Protein AF-A0A178VN15-F1 (afdb_monomer)

Solvent-accessible surface area (backbone atoms only — not comparable to full-atom values): 13595 Å² total; per-residue (Å²): 137,84,80,81,81,84,73,78,86,68,65,66,69,43,74,54,54,70,65,64,50,49,53,53,62,68,40,74,83,48,60,46,94,47,59,65,58,51,47,22,50,53,51,36,38,32,44,57,48,95,63,94,58,52,61,68,58,52,38,57,48,50,78,81,42,55,69,62,74,56,21,48,89,33,47,67,55,44,66,68,50,52,77,66,47,35,57,60,72,50,57,67,74,55,51,57,51,48,63,74,35,55,58,26,72,76,33,66,66,55,36,52,50,50,52,52,22,52,49,46,71,72,64,73,63,79,71,91,83,67,74,91,57,68,56,79,54,83,61,49,52,76,64,83,88,60,57,85,85,55,84,50,38,81,46,28,68,64,40,35,57,14,9,60,75,71,77,47,77,77,42,52,24,50,81,70,60,42,34,48,62,49,54,80,53,78,83,41,92,85,54,29,46,64,55,68,52,29,66,79,53,73,86,78,67,102,78,79,65,89,85,58,89,66,54,75,46,83,42,81,52,131

InterPro domains:
  IPR011705 BTB/Kelch-associated [PF07707] (9-52)
  IPR011705 BTB/Kelch-associated [SM00875] (2-99)

Structure (mmCIF, N/CA/C/O backbone):
data_AF-A0A178VN15-F1
#
_entry.id   AF-A0A178VN15-F1
#
loop_
_atom_site.group_PDB
_atom_site.id
_atom_site.type_symbol
_atom_site.label_atom_id
_atom_site.label_alt_id
_atom_site.label_comp_id
_atom_site.label_asym_id
_atom_site.label_entity_id
_atom_site.label_seq_id
_atom_site.pdbx_PDB_ins_code
_atom_site.Cartn_x
_atom_site.Cartn_y
_atom_site.Cartn_z
_atom_site.occupancy
_atom_site.B_iso_or_equiv
_atom_site.auth_seq_id
_atom_site.auth_comp_id
_atom_site.auth_asym_id
_atom_site.auth_atom_id
_atom_site.pdbx_PDB_model_num
ATOM 1 N N . MET A 1 1 ? -6.055 -4.515 -22.612 1.00 31.38 1 MET A N 1
ATOM 2 C CA . MET A 1 1 ? -6.760 -3.705 -21.600 1.00 31.38 1 MET A CA 1
ATOM 3 C C . MET A 1 1 ? -6.008 -3.887 -20.293 1.00 31.38 1 MET A C 1
ATOM 5 O O . MET A 1 1 ? -6.130 -4.940 -19.686 1.00 31.38 1 MET A O 1
ATOM 9 N N . HIS A 1 2 ? -5.124 -2.950 -19.951 1.00 32.22 2 HIS A N 1
ATOM 10 C CA . HIS A 1 2 ? -4.443 -2.935 -18.656 1.00 32.22 2 HIS A CA 1
ATOM 11 C C . HIS A 1 2 ? -5.328 -2.092 -17.737 1.00 32.22 2 HIS A C 1
ATOM 13 O O . HIS A 1 2 ? -5.548 -0.917 -18.014 1.00 32.22 2 HIS A O 1
ATOM 19 N N . PHE A 1 3 ? -5.966 -2.737 -16.765 1.00 29.62 3 PHE A N 1
ATOM 20 C CA . PHE A 1 3 ? -6.819 -2.065 -15.794 1.00 29.62 3 PHE A CA 1
ATOM 21 C C . PHE A 1 3 ? -5.915 -1.409 -14.746 1.00 29.62 3 PHE A C 1
ATOM 23 O O . PHE A 1 3 ? -5.385 -2.090 -13.870 1.00 29.62 3 PHE A O 1
ATOM 30 N N . ASP A 1 4 ? -5.734 -0.094 -14.854 1.00 30.03 4 ASP A N 1
ATOM 31 C CA . ASP A 1 4 ? -5.121 0.741 -13.820 1.00 30.03 4 ASP A CA 1
ATOM 32 C C . ASP A 1 4 ? -6.061 0.816 -12.605 1.00 30.03 4 ASP A C 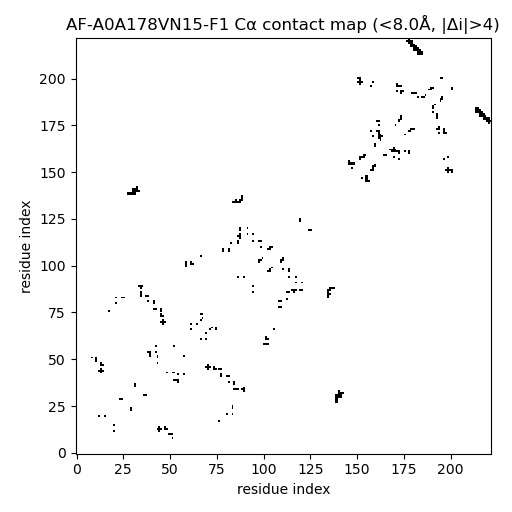1
ATOM 34 O O . ASP A 1 4 ? -6.906 1.700 -12.497 1.00 30.03 4 ASP A O 1
ATOM 38 N N . TYR A 1 5 ? -5.931 -0.123 -11.667 1.00 34.47 5 TYR A N 1
ATOM 39 C CA . TYR A 1 5 ? -6.705 -0.143 -10.413 1.00 34.47 5 TYR A CA 1
ATOM 40 C C . TYR A 1 5 ? -6.180 0.833 -9.338 1.00 34.47 5 TYR A C 1
ATOM 42 O O . TYR A 1 5 ? -6.562 0.746 -8.173 1.00 34.47 5 TYR A O 1
ATOM 50 N N . CYS A 1 6 ? -5.296 1.771 -9.689 1.00 35.34 6 CYS A N 1
ATOM 51 C CA . CYS A 1 6 ? -4.587 2.602 -8.710 1.00 35.34 6 CYS A CA 1
ATOM 52 C C . CYS A 1 6 ? -5.235 3.963 -8.391 1.00 35.34 6 CYS A C 1
ATOM 54 O O . CYS A 1 6 ? -4.631 4.731 -7.646 1.00 35.34 6 CYS A O 1
ATOM 56 N N . THR A 1 7 ? -6.424 4.302 -8.906 1.00 40.47 7 THR A N 1
ATOM 57 C CA . THR A 1 7 ? -6.970 5.670 -8.730 1.00 40.47 7 THR A CA 1
ATOM 58 C C . THR A 1 7 ? -8.435 5.786 -8.323 1.00 40.47 7 THR A C 1
ATOM 60 O O . THR A 1 7 ? -8.850 6.880 -7.941 1.00 40.47 7 THR A O 1
ATOM 63 N N . THR A 1 8 ? -9.230 4.716 -8.305 1.00 43.38 8 THR A N 1
ATOM 64 C CA . THR A 1 8 ? -10.590 4.808 -7.755 1.00 43.38 8 THR A CA 1
ATOM 65 C C . THR A 1 8 ? -10.545 4.613 -6.245 1.00 43.38 8 THR A C 1
ATOM 67 O O . THR A 1 8 ? -10.594 3.487 -5.752 1.00 43.38 8 THR A O 1
ATOM 70 N N . ALA A 1 9 ? -10.456 5.721 -5.509 1.00 59.44 9 ALA A N 1
ATOM 71 C CA . ALA A 1 9 ? -10.758 5.789 -4.082 1.00 59.44 9 ALA A CA 1
ATOM 72 C C . ALA A 1 9 ? -12.264 5.540 -3.859 1.00 59.44 9 ALA A C 1
ATOM 74 O O . ALA A 1 9 ? -13.011 6.445 -3.503 1.00 59.44 9 ALA A O 1
ATOM 75 N N . SER A 1 10 ? -12.730 4.327 -4.156 1.00 69.12 10 SER A N 1
ATOM 76 C CA . SER A 1 10 ? -14.078 3.904 -3.800 1.00 69.12 10 SER A CA 1
ATOM 77 C C . SER A 1 10 ? -14.094 3.574 -2.310 1.00 69.12 10 SER A C 1
ATOM 79 O O . SER A 1 10 ? -13.251 2.824 -1.815 1.00 69.12 10 SER A O 1
ATOM 81 N N . LEU A 1 11 ? -15.055 4.160 -1.601 1.00 76.38 11 LEU A N 1
ATOM 82 C CA . LEU A 1 11 ? -15.361 3.858 -0.203 1.00 76.38 11 LEU A CA 1
ATOM 83 C C . LEU A 1 11 ? -16.461 2.793 -0.091 1.00 76.38 11 LEU A C 1
ATOM 85 O O . LEU A 1 11 ? -16.896 2.472 1.009 1.00 76.38 11 LEU A O 1
ATOM 89 N N . ASP A 1 12 ? -16.886 2.196 -1.211 1.00 82.06 12 ASP A N 1
ATOM 90 C CA . ASP A 1 12 ? -17.996 1.236 -1.246 1.00 82.06 12 ASP A CA 1
ATOM 91 C C . ASP A 1 12 ? -17.690 -0.024 -0.426 1.00 82.06 12 ASP A C 1
ATOM 93 O O . ASP A 1 12 ? -18.605 -0.695 0.052 1.00 82.06 12 ASP A O 1
ATOM 97 N N . PHE A 1 13 ? -16.405 -0.315 -0.177 1.00 83.00 13 PHE A N 1
ATOM 98 C CA . PHE A 1 13 ? -15.993 -1.412 0.699 1.00 83.00 13 PHE A CA 1
ATOM 99 C C . PHE A 1 13 ? -16.551 -1.269 2.124 1.00 83.00 13 PHE A C 1
ATOM 101 O O . PHE A 1 13 ? -16.745 -2.273 2.801 1.00 83.00 13 PHE A O 1
ATOM 108 N N . VAL A 1 14 ? -16.864 -0.050 2.579 1.00 83.69 14 VAL A N 1
ATOM 109 C CA . VAL A 1 14 ? -17.473 0.231 3.890 1.00 83.69 14 VAL A CA 1
ATOM 110 C C . VAL A 1 14 ? -18.853 -0.433 4.047 1.00 83.69 14 VAL A C 1
ATOM 112 O O . VAL A 1 14 ? -19.269 -0.765 5.167 1.00 83.69 14 VAL A O 1
ATOM 115 N N . LEU A 1 15 ? -19.551 -0.658 2.929 1.00 84.44 15 LEU A N 1
ATOM 116 C CA . LEU A 1 15 ? -20.873 -1.283 2.874 1.00 84.44 15 LEU A CA 1
ATOM 117 C C . LEU A 1 15 ? -20.821 -2.816 2.904 1.00 84.44 15 LEU A C 1
ATOM 119 O O . LEU A 1 15 ? -21.862 -3.441 3.094 1.00 84.44 15 LEU A O 1
ATOM 123 N N . LEU A 1 16 ? -19.637 -3.416 2.746 1.00 86.19 16 LEU A N 1
ATOM 124 C CA . LEU A 1 16 ? -19.471 -4.866 2.802 1.00 86.19 16 LEU A CA 1
ATOM 125 C C . LEU A 1 16 ? -19.790 -5.408 4.199 1.00 86.19 16 LEU A C 1
ATOM 127 O O . LEU A 1 16 ? -19.605 -4.735 5.221 1.00 86.19 16 LEU A O 1
ATOM 131 N N . ASP A 1 17 ? -20.252 -6.650 4.234 1.00 87.44 17 ASP A N 1
ATOM 132 C CA . ASP A 1 17 ? -20.380 -7.441 5.447 1.00 87.44 17 ASP A CA 1
ATOM 133 C C . ASP A 1 17 ? -19.002 -7.835 6.006 1.00 87.44 17 ASP A C 1
ATOM 135 O O . ASP A 1 17 ? -17.992 -7.837 5.300 1.00 87.44 17 ASP A O 1
ATOM 139 N N . GLN A 1 18 ? -18.961 -8.164 7.301 1.00 85.88 18 GLN A N 1
ATOM 140 C CA . GLN A 1 18 ? -17.713 -8.497 7.995 1.00 85.88 18 GLN A CA 1
ATOM 141 C C . GLN A 1 18 ? -17.021 -9.714 7.374 1.00 85.88 18 GLN A C 1
ATOM 143 O O . GLN A 1 18 ? -15.797 -9.719 7.268 1.00 85.88 18 GLN A O 1
ATOM 148 N N . THR A 1 19 ? -17.790 -10.726 6.960 1.00 86.19 19 THR A N 1
ATOM 149 C CA . THR A 1 19 ? -17.245 -11.975 6.420 1.00 86.19 19 THR A CA 1
ATOM 150 C C . THR A 1 19 ? -16.581 -11.754 5.068 1.00 86.19 19 THR A C 1
ATOM 152 O O . THR A 1 19 ? -15.398 -12.044 4.931 1.00 86.19 19 THR A O 1
ATOM 155 N N . THR A 1 20 ? -17.262 -11.097 4.124 1.00 85.75 20 THR A N 1
ATOM 156 C CA . THR A 1 20 ? -16.671 -10.750 2.823 1.00 85.75 20 THR A CA 1
ATOM 157 C C . THR A 1 20 ? -15.453 -9.842 2.981 1.00 85.75 20 THR A C 1
ATOM 159 O O . THR A 1 20 ? -14.456 -10.010 2.281 1.00 85.75 20 THR A O 1
ATOM 162 N N . PHE A 1 21 ? -15.499 -8.873 3.901 1.00 87.12 21 PHE A N 1
ATOM 163 C CA . PHE A 1 21 ? -14.360 -7.986 4.133 1.00 87.12 21 PHE A CA 1
ATOM 164 C C . PHE A 1 21 ? -13.152 -8.738 4.714 1.00 87.12 21 PHE A C 1
ATOM 166 O O . PHE A 1 21 ? -12.032 -8.532 4.250 1.00 87.12 21 PHE A O 1
ATOM 173 N N . SER A 1 22 ? -13.371 -9.644 5.671 1.00 85.75 22 SER A N 1
ATOM 174 C CA . SER A 1 22 ? -12.326 -10.514 6.224 1.00 85.75 22 SER A CA 1
ATOM 175 C C . SER A 1 22 ? -11.720 -11.422 5.145 1.00 85.75 22 SER A C 1
ATOM 177 O O . SER A 1 22 ? -10.501 -11.417 4.975 1.00 85.75 22 SER A O 1
ATOM 179 N N . ASP A 1 23 ? -12.544 -12.068 4.315 1.00 84.62 23 ASP A N 1
ATOM 180 C CA . ASP A 1 23 ? -12.083 -12.924 3.211 1.00 84.62 23 ASP A CA 1
ATOM 181 C C . ASP A 1 23 ? -11.191 -12.156 2.215 1.00 84.62 23 ASP A C 1
ATOM 183 O O . ASP A 1 23 ? -10.147 -12.645 1.770 1.00 84.62 23 ASP A O 1
ATOM 187 N N . ILE A 1 24 ? -11.552 -10.906 1.896 1.00 84.75 24 ILE A N 1
ATOM 188 C CA . ILE A 1 24 ? -10.734 -10.024 1.049 1.00 84.75 24 ILE A CA 1
ATOM 189 C C . ILE A 1 24 ? -9.389 -9.723 1.723 1.00 84.75 24 ILE A C 1
ATOM 191 O O . ILE A 1 24 ? -8.345 -9.767 1.063 1.00 84.75 24 ILE A O 1
ATOM 195 N N . LEU A 1 25 ? -9.388 -9.431 3.027 1.00 83.44 25 LEU A N 1
ATOM 196 C CA . LEU A 1 25 ? -8.168 -9.159 3.789 1.00 83.44 25 LEU A CA 1
ATOM 197 C C . LEU A 1 25 ? -7.263 -10.386 3.929 1.00 83.44 25 LEU A C 1
ATOM 199 O O . LEU A 1 25 ? -6.047 -10.211 4.045 1.00 83.44 25 LEU A O 1
ATOM 203 N N . GLU A 1 26 ? -7.803 -11.599 3.896 1.00 81.94 26 GLU A N 1
ATOM 204 C CA . GLU A 1 26 ? -7.022 -12.839 3.923 1.00 81.94 26 GLU A CA 1
ATOM 205 C C . GLU A 1 26 ? -6.485 -13.248 2.549 1.00 81.94 26 GLU A C 1
ATOM 207 O O . GLU A 1 26 ? -5.477 -13.957 2.468 1.00 81.94 26 GLU A O 1
ATOM 212 N N . SER A 1 27 ? -7.103 -12.767 1.468 1.00 78.44 27 SER A N 1
ATOM 213 C CA . SER A 1 27 ? -6.732 -13.160 0.111 1.00 78.44 27 SER A CA 1
ATOM 214 C C . SER A 1 27 ? -5.249 -12.895 -0.208 1.00 78.44 27 SER A C 1
ATOM 216 O O . SER A 1 27 ? -4.702 -11.805 -0.007 1.00 78.44 27 SER A O 1
ATOM 218 N N . ALA A 1 28 ? -4.573 -13.924 -0.734 1.00 67.38 28 ALA A N 1
ATOM 219 C CA . ALA A 1 28 ? -3.150 -13.867 -1.086 1.00 67.38 28 ALA A CA 1
ATOM 220 C C . ALA A 1 28 ? -2.863 -12.970 -2.305 1.00 67.38 28 ALA A C 1
ATOM 222 O O . ALA A 1 28 ? -1.740 -12.488 -2.475 1.00 67.38 28 ALA A O 1
ATOM 223 N N . ASP A 1 29 ? -3.881 -12.738 -3.133 1.00 70.69 29 ASP A N 1
ATOM 224 C CA . ASP A 1 29 ? -3.807 -11.914 -4.339 1.00 70.69 29 ASP A CA 1
ATOM 225 C C . ASP A 1 29 ? -4.175 -10.443 -4.093 1.00 70.69 29 ASP A C 1
ATOM 227 O O . ASP A 1 29 ? -4.143 -9.648 -5.032 1.00 70.69 29 ASP A O 1
ATOM 231 N N . LEU A 1 30 ? -4.477 -10.045 -2.846 1.00 76.19 30 LEU A N 1
ATOM 232 C CA . LEU A 1 30 ? -4.725 -8.640 -2.530 1.00 76.19 30 LEU A CA 1
ATOM 233 C C . LEU A 1 30 ? -3.453 -7.815 -2.742 1.00 76.19 30 LEU A C 1
ATOM 235 O O . LEU A 1 30 ? -2.503 -7.887 -1.957 1.00 76.19 30 LEU A O 1
ATOM 239 N N . THR A 1 31 ? -3.465 -6.978 -3.777 1.00 72.56 31 THR A N 1
ATOM 240 C CA . THR A 1 31 ? -2.373 -6.049 -4.052 1.00 72.56 31 THR A CA 1
ATOM 241 C C . THR A 1 31 ? -2.575 -4.745 -3.301 1.00 72.56 31 THR A C 1
ATOM 243 O O . THR A 1 31 ? -3.524 -4.012 -3.577 1.00 72.56 31 THR A O 1
ATOM 246 N N . VAL A 1 32 ? -1.667 -4.425 -2.380 1.00 71.88 32 VAL A N 1
ATOM 247 C CA . VAL A 1 32 ? -1.718 -3.174 -1.611 1.00 71.88 32 VAL A CA 1
ATOM 248 C C . VAL A 1 32 ? -0.374 -2.462 -1.676 1.00 71.88 32 VAL A C 1
ATOM 250 O O . VAL A 1 32 ? 0.675 -3.096 -1.783 1.00 71.88 32 VAL A O 1
ATOM 253 N N . THR A 1 33 ? -0.408 -1.130 -1.637 1.00 72.75 33 THR A N 1
ATOM 254 C CA . THR A 1 33 ? 0.797 -0.294 -1.645 1.00 72.75 33 THR A CA 1
ATOM 255 C C . THR A 1 33 ? 1.548 -0.326 -0.315 1.00 72.75 33 THR A C 1
ATOM 257 O O . THR A 1 33 ? 2.775 -0.298 -0.308 1.00 72.75 33 THR A O 1
ATOM 260 N N . SER A 1 34 ? 0.832 -0.407 0.808 1.00 77.75 34 SER A N 1
ATOM 261 C CA . SER A 1 34 ? 1.399 -0.610 2.142 1.00 77.75 34 SER A CA 1
ATOM 262 C C . SER A 1 34 ? 0.369 -1.214 3.100 1.00 77.75 34 SER A C 1
ATOM 264 O O . SER A 1 34 ? -0.832 -0.981 2.964 1.00 77.75 34 SER A O 1
ATOM 266 N N . GLU A 1 35 ? 0.831 -1.941 4.120 1.00 84.19 35 GLU A N 1
ATOM 267 C CA . GLU A 1 35 ? -0.040 -2.453 5.195 1.00 84.19 35 GLU A CA 1
ATOM 268 C C . GLU A 1 35 ? -0.725 -1.312 5.977 1.00 84.19 35 GLU A C 1
ATOM 270 O O . GLU A 1 35 ? -1.807 -1.491 6.527 1.00 84.19 35 GLU A O 1
ATOM 275 N N . GLU A 1 36 ? -0.167 -0.095 5.949 1.00 85.38 36 GLU A N 1
ATOM 276 C CA . GLU A 1 36 ? -0.810 1.099 6.512 1.00 85.38 36 GLU A CA 1
ATOM 277 C C . GLU A 1 36 ? -2.143 1.417 5.815 1.00 85.38 36 GLU A C 1
ATOM 279 O O . GLU A 1 36 ? -3.104 1.835 6.461 1.00 85.38 36 GLU A O 1
ATOM 284 N N . LYS A 1 37 ? -2.248 1.192 4.499 1.00 84.88 37 LYS A N 1
ATOM 285 C CA . LYS A 1 37 ? -3.518 1.380 3.781 1.00 84.88 37 LYS A CA 1
ATOM 286 C C . LYS A 1 37 ? -4.572 0.371 4.216 1.00 84.88 37 LYS A C 1
ATOM 288 O O . LYS A 1 37 ? -5.745 0.727 4.262 1.00 84.88 37 LYS A O 1
ATOM 293 N N . ILE A 1 38 ? -4.154 -0.838 4.579 1.00 87.00 38 ILE A N 1
ATOM 294 C CA . ILE A 1 38 ? -5.048 -1.870 5.108 1.00 87.00 38 ILE A CA 1
ATOM 295 C C . ILE A 1 38 ? -5.557 -1.462 6.484 1.00 87.00 38 ILE A C 1
ATOM 297 O O . ILE A 1 38 ? -6.759 -1.518 6.721 1.00 87.00 38 ILE A O 1
ATOM 301 N N . LEU A 1 39 ? -4.673 -0.966 7.355 1.00 88.56 39 LEU A N 1
ATOM 302 C CA . LEU A 1 39 ? -5.076 -0.417 8.648 1.00 88.56 39 LEU A CA 1
ATOM 303 C C . LEU A 1 39 ? -6.117 0.699 8.483 1.00 88.56 39 LEU A C 1
ATOM 305 O O . LEU A 1 39 ? -7.167 0.659 9.119 1.00 88.56 39 LEU A O 1
ATOM 309 N N . ASN A 1 40 ? -5.864 1.659 7.590 1.00 88.56 40 ASN A N 1
ATOM 310 C CA . ASN A 1 40 ? -6.821 2.731 7.311 1.00 88.56 40 ASN A CA 1
ATOM 311 C C . ASN A 1 40 ? -8.160 2.172 6.805 1.00 88.56 40 ASN A C 1
ATOM 313 O O . ASN A 1 40 ? -9.209 2.619 7.253 1.00 88.56 40 ASN A O 1
ATOM 317 N N . ALA A 1 41 ? -8.141 1.176 5.912 1.00 87.56 41 ALA A N 1
ATOM 318 C CA . ALA A 1 41 ? -9.350 0.529 5.406 1.00 87.56 41 ALA A CA 1
ATOM 319 C C . ALA A 1 41 ? -10.155 -0.164 6.513 1.00 87.56 41 ALA A C 1
ATOM 321 O O . ALA A 1 41 ? -11.367 0.025 6.586 1.00 87.56 41 ALA A O 1
ATOM 322 N N . VAL A 1 42 ? -9.492 -0.902 7.407 1.00 88.56 42 VAL A N 1
ATOM 323 C CA . VAL A 1 42 ? -10.136 -1.548 8.561 1.00 88.56 42 VAL A CA 1
ATOM 324 C C . VAL A 1 42 ? -10.789 -0.506 9.470 1.00 88.56 42 VAL A C 1
ATOM 326 O O . VAL A 1 42 ? -11.957 -0.655 9.831 1.00 88.56 42 VAL A O 1
ATOM 329 N N . LEU A 1 43 ? -10.078 0.578 9.796 1.00 87.69 43 LEU A N 1
ATOM 330 C CA . LEU A 1 43 ? -10.612 1.643 10.648 1.00 87.69 43 LEU A CA 1
ATOM 331 C C . LEU A 1 43 ? -11.795 2.370 9.984 1.00 87.69 43 LEU A C 1
ATOM 333 O O . LEU A 1 43 ? -12.828 2.563 10.623 1.00 87.69 43 LEU A O 1
ATOM 337 N N . MET A 1 44 ? -11.689 2.703 8.693 1.00 87.25 44 MET A N 1
ATOM 338 C CA . MET A 1 44 ? -12.775 3.322 7.921 1.00 87.25 44 MET A CA 1
ATOM 339 C C . MET A 1 44 ? -14.012 2.422 7.841 1.00 87.25 44 MET A C 1
ATOM 341 O O . MET A 1 44 ? -15.135 2.902 8.019 1.00 87.25 44 MET A O 1
ATOM 345 N N . TRP A 1 45 ? -13.818 1.117 7.625 1.00 88.06 45 TRP A N 1
ATOM 346 C CA . TRP A 1 45 ? -14.905 0.141 7.625 1.00 88.06 45 TRP A CA 1
ATOM 347 C C . TRP A 1 45 ? -15.594 0.092 8.992 1.00 88.06 45 TRP A C 1
ATOM 349 O O . TRP A 1 45 ? -16.823 0.139 9.064 1.00 88.06 45 TRP A O 1
ATOM 359 N N . CYS A 1 46 ? -14.834 0.088 10.089 1.00 85.88 46 CYS A N 1
ATOM 360 C CA . CYS A 1 46 ? -15.410 0.074 11.434 1.00 85.88 46 CYS A CA 1
ATOM 361 C C . CYS A 1 46 ? -16.194 1.360 11.752 1.00 85.88 46 CYS A C 1
ATOM 363 O O . CYS A 1 46 ? -17.252 1.286 12.370 1.00 85.88 46 CYS A O 1
ATOM 365 N N . MET A 1 47 ? -15.738 2.528 11.290 1.00 85.69 47 MET A N 1
ATOM 366 C CA . MET A 1 47 ? -16.424 3.811 11.525 1.00 85.69 47 MET A CA 1
ATOM 367 C C . MET A 1 47 ? -17.625 4.063 10.608 1.00 85.69 47 MET A C 1
ATOM 369 O O . MET A 1 47 ? -18.366 5.017 10.831 1.00 85.69 47 MET A O 1
ATOM 373 N N . LYS A 1 48 ? -17.817 3.245 9.566 1.00 83.62 48 LYS A N 1
ATOM 374 C CA . LYS A 1 48 ? -18.706 3.574 8.443 1.00 83.62 48 LYS A CA 1
ATOM 375 C C . LYS A 1 48 ? -18.421 4.971 7.875 1.00 83.62 48 LYS A C 1
ATOM 377 O O . LYS A 1 48 ? -19.331 5.777 7.710 1.00 83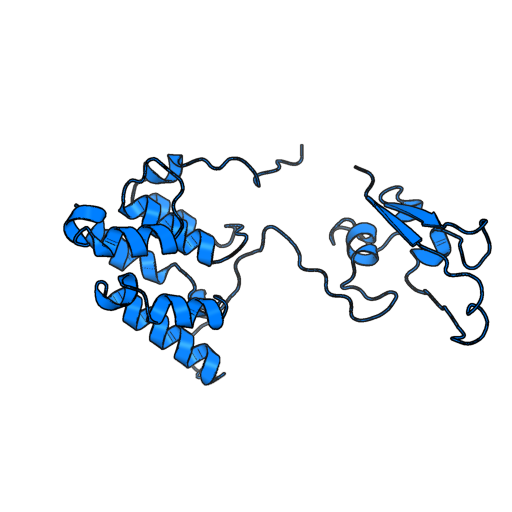.62 48 LYS A O 1
ATOM 382 N N . ALA A 1 49 ? -17.142 5.265 7.646 1.00 78.44 49 ALA A N 1
ATOM 383 C CA . ALA A 1 49 ? -16.716 6.593 7.229 1.00 78.44 49 ALA A CA 1
ATOM 384 C C . ALA A 1 49 ? -17.255 6.950 5.833 1.00 78.44 49 ALA A C 1
ATOM 386 O O . ALA A 1 49 ? -17.155 6.154 4.901 1.00 78.44 49 ALA A O 1
ATOM 387 N N . GLU A 1 50 ? -17.787 8.164 5.698 1.00 75.62 50 GLU A N 1
ATOM 388 C CA . GLU A 1 50 ? -18.257 8.717 4.418 1.00 75.62 50 GLU A CA 1
ATOM 389 C C . GLU A 1 50 ? -17.107 9.303 3.581 1.00 75.62 50 GLU A C 1
ATOM 391 O O . GLU A 1 50 ? -17.242 9.479 2.373 1.00 75.62 50 GLU A O 1
ATOM 396 N N . GLU A 1 51 ? -15.954 9.554 4.210 1.00 80.12 51 GLU A N 1
ATOM 397 C CA . GLU A 1 51 ? -14.755 10.102 3.573 1.00 80.12 51 GLU A CA 1
ATOM 398 C C . GLU A 1 51 ? -13.521 9.228 3.840 1.00 80.12 51 GLU A C 1
ATOM 400 O O . GLU A 1 51 ? -13.483 8.410 4.767 1.00 80.12 51 GLU A O 1
ATOM 405 N N . SER A 1 52 ? -12.475 9.409 3.028 1.00 75.38 52 SER A N 1
ATOM 406 C CA . SER A 1 52 ? -11.210 8.700 3.200 1.00 75.38 52 SER A CA 1
ATOM 407 C C . SER A 1 52 ? -10.405 9.290 4.359 1.00 75.38 52 SER A C 1
ATOM 409 O O . SER A 1 52 ? -9.826 10.369 4.228 1.00 75.38 52 SER A O 1
ATOM 411 N N . HIS A 1 53 ? -10.310 8.559 5.466 1.00 79.00 53 HIS A N 1
ATOM 412 C CA . HIS A 1 53 ? -9.564 8.978 6.650 1.00 79.00 53 HIS A CA 1
ATOM 413 C C . HIS A 1 53 ? -8.270 8.171 6.801 1.00 79.00 53 HIS A C 1
ATOM 415 O O . HIS A 1 53 ? -8.242 6.955 6.597 1.00 79.00 53 HIS A O 1
ATOM 421 N N . SER A 1 54 ? -7.178 8.843 7.172 1.00 85.00 54 SER A N 1
ATOM 422 C CA . SER A 1 54 ? -5.975 8.167 7.662 1.00 85.00 54 SER A CA 1
ATOM 423 C C . SER A 1 54 ? -6.125 7.861 9.152 1.00 85.00 54 SER A C 1
ATOM 425 O O . SER A 1 54 ? -6.848 8.559 9.864 1.00 85.00 54 SER A O 1
ATOM 427 N N . TRP A 1 55 ? -5.403 6.854 9.646 1.00 85.06 55 TRP A N 1
ATOM 428 C CA . TRP A 1 55 ? -5.391 6.508 11.068 1.00 85.06 55 TRP A CA 1
ATOM 429 C C . TRP A 1 55 ? -5.037 7.712 11.952 1.00 85.06 55 TRP A C 1
ATOM 431 O O . TRP A 1 55 ? -5.554 7.808 13.055 1.00 85.06 55 TRP A O 1
ATOM 441 N N . GLY A 1 56 ? -4.217 8.653 11.463 1.00 85.62 56 GLY A N 1
ATOM 442 C CA . GLY A 1 56 ? -3.865 9.870 12.198 1.00 85.62 56 GLY A CA 1
ATOM 443 C C . GLY A 1 56 ? -5.052 10.812 12.412 1.00 85.62 56 GLY A C 1
ATOM 444 O O . GLY A 1 56 ? -5.221 11.334 13.504 1.00 85.62 56 GLY A O 1
ATOM 445 N N . VAL A 1 57 ? -5.921 10.975 11.409 1.00 85.56 57 VAL A N 1
ATOM 446 C CA . VAL A 1 57 ? -7.144 11.786 11.560 1.00 85.56 57 VAL A CA 1
ATOM 447 C C . VAL A 1 57 ? -8.123 11.106 12.519 1.00 85.56 57 VAL A C 1
ATOM 449 O O . VAL A 1 57 ? -8.753 11.764 13.340 1.00 85.56 57 VAL A O 1
ATOM 452 N N . ILE A 1 58 ? -8.220 9.776 12.457 1.00 84.81 58 ILE A N 1
ATOM 453 C CA . ILE A 1 58 ? -9.064 8.992 13.370 1.00 84.81 58 ILE A CA 1
ATOM 454 C C . ILE A 1 58 ? -8.544 9.102 14.811 1.00 84.81 58 ILE A C 1
ATOM 456 O O . ILE A 1 58 ? -9.329 9.267 15.742 1.00 84.81 58 ILE A O 1
ATOM 460 N N . ASP A 1 59 ? -7.226 9.077 14.994 1.00 86.75 59 ASP A N 1
ATOM 461 C CA . ASP A 1 59 ? -6.576 9.280 16.288 1.00 86.75 59 ASP A CA 1
ATOM 462 C C . ASP A 1 59 ? -6.839 10.679 16.868 1.00 86.75 59 ASP A C 1
ATOM 464 O O . ASP A 1 59 ? -7.052 10.838 18.072 1.00 86.75 59 ASP A O 1
ATOM 468 N N . GLU A 1 60 ? -6.885 11.699 16.006 1.00 87.31 60 GLU A N 1
ATOM 469 C CA . GLU A 1 60 ? -7.269 13.055 16.394 1.00 87.31 60 GLU A CA 1
ATOM 470 C C . GLU A 1 60 ? -8.743 13.137 16.806 1.00 87.31 60 GLU A C 1
ATOM 472 O O . GLU A 1 60 ? -9.055 13.759 17.823 1.00 87.31 60 GLU A O 1
ATOM 477 N N . MET A 1 61 ? -9.642 12.468 16.074 1.00 84.81 61 MET A N 1
ATOM 478 C CA . MET A 1 61 ? -11.067 12.380 16.419 1.00 84.81 61 MET A CA 1
ATOM 479 C C . MET A 1 61 ? -11.289 11.716 17.784 1.00 84.81 61 MET A C 1
ATOM 481 O O . MET A 1 61 ? -12.185 12.129 18.522 1.00 84.81 61 MET A O 1
ATOM 485 N N . MET A 1 62 ? -10.442 10.755 18.165 1.00 83.12 62 MET A N 1
ATOM 486 C CA . MET A 1 62 ? -10.481 10.126 19.491 1.00 83.12 62 MET A CA 1
ATOM 487 C C . MET A 1 62 ? -10.174 11.083 20.648 1.00 83.12 62 MET A C 1
ATOM 489 O O . MET A 1 62 ? -10.568 10.803 21.775 1.00 83.12 62 MET A O 1
ATOM 493 N N . ASN A 1 63 ? -9.537 12.236 20.408 1.00 83.50 63 ASN A N 1
ATOM 494 C CA . ASN A 1 63 ? -9.379 13.244 21.466 1.00 83.50 63 ASN A CA 1
ATOM 495 C C . ASN A 1 63 ? -10.719 13.872 21.879 1.00 83.50 63 ASN A C 1
ATOM 497 O O . ASN A 1 63 ? -10.830 14.420 22.975 1.00 83.50 63 ASN A O 1
ATOM 501 N N . TYR A 1 64 ? -11.718 13.827 20.995 1.00 82.19 64 TYR A N 1
ATOM 502 C CA . TYR A 1 64 ? -13.007 14.489 21.183 1.00 82.19 64 TYR A CA 1
ATOM 503 C C . TYR A 1 64 ? -14.171 13.505 21.354 1.00 82.19 64 TYR A C 1
ATOM 505 O O . TYR A 1 64 ? -15.235 13.908 21.823 1.00 82.19 64 TYR A O 1
ATOM 513 N N . ALA A 1 65 ? -13.993 12.235 20.979 1.00 79.81 65 ALA A N 1
ATOM 514 C CA . ALA A 1 65 ? -15.050 11.231 20.955 1.00 79.81 65 ALA A CA 1
ATOM 515 C C . ALA A 1 65 ? -14.572 9.868 21.484 1.00 79.81 65 ALA A C 1
ATOM 517 O O . ALA A 1 65 ? -13.486 9.399 21.156 1.00 79.81 65 ALA A O 1
ATOM 518 N N . ASP A 1 66 ? -15.426 9.210 22.272 1.00 79.06 66 ASP A N 1
ATOM 519 C CA . ASP A 1 66 ? -15.159 7.882 22.835 1.00 79.06 66 ASP A CA 1
ATOM 520 C C . ASP A 1 66 ? -15.145 6.803 21.729 1.00 79.06 66 ASP A C 1
ATOM 522 O O . ASP A 1 66 ? -15.992 6.861 20.824 1.00 79.06 66 ASP A O 1
ATOM 526 N N . PRO A 1 67 ? -14.276 5.776 21.794 1.00 76.00 67 PRO A N 1
ATOM 527 C CA . PRO A 1 67 ? -14.227 4.691 20.811 1.00 76.00 67 PRO A CA 1
ATOM 528 C C . PRO A 1 67 ? -15.581 4.020 20.551 1.00 76.00 67 PRO A C 1
ATOM 530 O O . PRO A 1 67 ? -15.890 3.670 19.410 1.00 76.00 67 PRO A O 1
ATOM 533 N N . LYS A 1 68 ? -16.441 3.887 21.572 1.00 79.38 68 LYS A N 1
ATOM 534 C CA . LYS A 1 68 ? -17.784 3.307 21.396 1.00 79.38 68 LYS A CA 1
ATOM 535 C C . LYS A 1 68 ? -18.695 4.208 20.572 1.00 79.38 68 LYS A C 1
ATOM 537 O O . LYS A 1 68 ? -19.564 3.711 19.865 1.0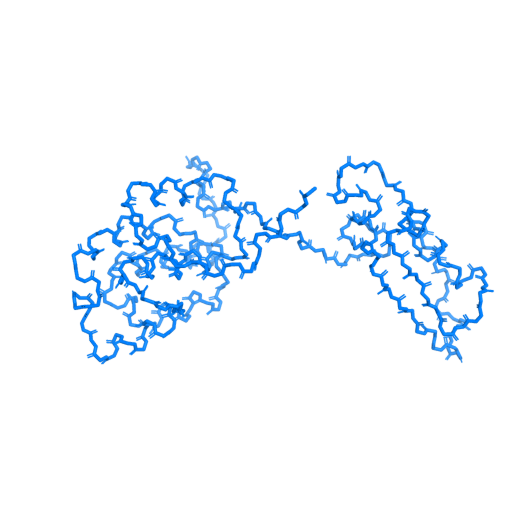0 79.38 68 LYS A O 1
ATOM 542 N N . SER A 1 69 ? -18.503 5.523 20.641 1.00 79.62 69 SER A N 1
ATOM 543 C CA . SER A 1 69 ? -19.267 6.483 19.840 1.00 79.62 69 SER A CA 1
ATOM 544 C C . SER A 1 69 ? -18.795 6.533 18.383 1.00 79.62 69 SER A C 1
ATOM 546 O O . SER A 1 69 ? -19.624 6.664 17.481 1.00 79.62 69 SER A O 1
ATOM 548 N N . LEU A 1 70 ? -17.488 6.356 18.154 1.00 80.88 70 LEU A N 1
ATOM 549 C CA . LEU A 1 70 ? -16.866 6.384 16.827 1.00 80.88 70 LEU A CA 1
ATOM 550 C C . LEU A 1 70 ? -17.141 5.104 16.028 1.00 80.88 70 LEU A C 1
ATOM 552 O O . LEU A 1 70 ? -17.563 5.180 14.877 1.00 80.88 70 LEU A O 1
ATOM 556 N N . PHE A 1 71 ? -16.950 3.930 16.636 1.00 81.50 71 PHE A N 1
ATOM 557 C CA . PHE A 1 71 ? -17.110 2.637 15.952 1.00 81.50 71 PHE A CA 1
ATOM 558 C C . PHE A 1 71 ? -18.490 1.996 16.154 1.00 81.50 71 PHE A C 1
ATOM 560 O O . PHE A 1 71 ? -18.835 1.036 15.461 1.00 81.50 71 PHE A O 1
ATOM 567 N N . LYS A 1 72 ? -19.306 2.534 17.073 1.00 83.88 72 LYS A N 1
ATOM 568 C CA . LYS A 1 72 ? -20.679 2.087 17.358 1.00 83.88 72 LYS A CA 1
ATOM 569 C C . LYS A 1 72 ? -20.742 0.560 17.519 1.00 83.88 72 LYS A C 1
ATOM 571 O O . LYS A 1 72 ? -20.039 -0.018 18.341 1.00 83.88 72 LYS A O 1
ATOM 576 N N . GLU A 1 73 ? -21.568 -0.098 16.713 1.00 80.94 73 GLU A N 1
ATOM 577 C CA . GLU A 1 73 ? -21.812 -1.544 16.732 1.00 80.94 73 GLU A CA 1
ATOM 578 C C . GLU A 1 73 ? -20.642 -2.372 16.170 1.00 80.94 73 GLU A C 1
ATOM 580 O O . GLU A 1 73 ? -20.542 -3.560 16.460 1.00 80.94 73 GLU A O 1
ATOM 585 N N . ARG A 1 74 ? -19.737 -1.763 15.387 1.00 82.44 74 ARG A N 1
ATOM 586 C CA . ARG A 1 74 ? -18.606 -2.448 14.731 1.00 82.44 74 ARG A CA 1
ATOM 587 C C . ARG A 1 74 ? -17.337 -2.486 15.586 1.00 82.44 74 ARG A C 1
ATOM 589 O O . ARG A 1 74 ? -16.316 -2.982 15.123 1.00 82.44 74 ARG A O 1
ATOM 596 N N . LEU A 1 75 ? -17.386 -2.005 16.831 1.00 80.81 75 LEU A N 1
ATOM 597 C CA . LEU A 1 75 ? -16.234 -2.060 17.734 1.00 80.81 75 LEU A CA 1
ATOM 598 C C . LEU A 1 75 ? -15.779 -3.504 17.992 1.00 80.81 75 LEU A C 1
ATOM 600 O O . LEU A 1 75 ? -14.586 -3.770 17.990 1.00 80.81 75 LEU A O 1
ATOM 604 N N . GLN A 1 76 ? -16.716 -4.444 18.150 1.00 81.88 76 GLN A N 1
ATOM 605 C CA . GLN A 1 76 ? -16.363 -5.853 18.348 1.00 81.88 76 GLN A CA 1
ATOM 606 C C . GLN A 1 76 ? -15.710 -6.456 17.097 1.00 81.88 76 GLN A C 1
ATOM 608 O O . GLN A 1 76 ? -14.736 -7.193 17.203 1.00 81.88 76 GLN A O 1
ATOM 613 N N . SER A 1 77 ? -16.203 -6.086 15.912 1.00 84.94 77 SER A N 1
ATOM 614 C CA . SER A 1 77 ? -15.624 -6.503 14.634 1.00 84.94 77 SER A CA 1
ATOM 615 C C . SER A 1 77 ? -14.212 -5.951 14.424 1.00 84.94 77 SER A C 1
ATOM 617 O O . SER A 1 77 ? -13.422 -6.564 13.715 1.00 84.94 77 SER A O 1
ATOM 619 N N . LEU A 1 78 ? -13.868 -4.808 15.030 1.00 85.19 78 LEU A N 1
ATOM 620 C CA . LEU A 1 78 ? -12.516 -4.256 14.964 1.00 85.19 78 LEU A CA 1
ATOM 621 C C . LEU A 1 78 ? -11.505 -5.205 15.618 1.00 85.19 78 LEU A C 1
ATOM 623 O O . LEU A 1 78 ? -10.454 -5.460 15.036 1.00 85.19 78 LEU A O 1
ATOM 627 N N . ASP A 1 79 ? -11.841 -5.777 16.776 1.00 84.25 79 ASP A N 1
ATOM 628 C CA . ASP A 1 79 ? -10.973 -6.738 17.466 1.00 84.25 79 ASP A CA 1
ATOM 629 C C . ASP A 1 79 ? -10.716 -7.999 16.625 1.00 84.25 79 ASP A C 1
ATOM 631 O O . ASP A 1 79 ? -9.604 -8.532 16.650 1.00 84.25 79 ASP A O 1
ATOM 635 N N . ASP A 1 80 ? -11.710 -8.432 15.843 1.00 86.00 80 ASP A N 1
ATOM 636 C CA . ASP A 1 80 ? -11.599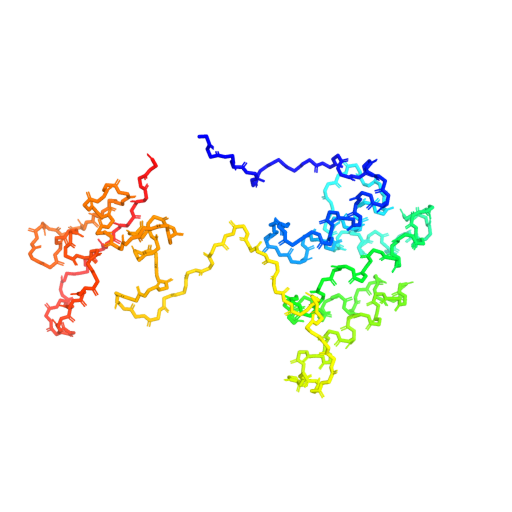 -9.579 14.935 1.00 86.00 80 ASP A CA 1
ATOM 637 C C . ASP A 1 80 ? -10.801 -9.244 13.666 1.00 86.00 80 ASP A C 1
ATOM 639 O O . ASP A 1 80 ? -10.081 -10.094 13.145 1.00 86.00 80 ASP A O 1
ATOM 643 N N . LEU A 1 81 ? -10.909 -8.006 13.166 1.00 85.88 81 LEU A N 1
ATOM 644 C CA . LEU A 1 81 ? -10.303 -7.594 11.897 1.00 85.88 81 LEU A CA 1
ATOM 645 C C . LEU A 1 81 ? -8.847 -7.127 12.032 1.00 85.88 81 LEU A C 1
ATOM 647 O O . LEU A 1 81 ? -8.049 -7.296 11.105 1.00 85.88 81 LEU A O 1
ATOM 651 N N . LEU A 1 82 ? -8.477 -6.540 13.175 1.00 86.06 82 LEU A N 1
ATOM 652 C CA . LEU A 1 82 ? -7.122 -6.046 13.440 1.00 86.06 82 LEU A CA 1
ATOM 653 C C . LEU A 1 82 ? -6.021 -7.108 13.242 1.00 86.06 82 LEU A C 1
ATOM 655 O O . LEU A 1 82 ? -4.994 -6.769 12.651 1.00 86.06 82 LEU A O 1
ATOM 659 N N . PRO A 1 83 ? -6.192 -8.380 13.658 1.00 86.00 83 PRO A N 1
ATOM 660 C CA . PRO A 1 83 ? -5.213 -9.441 13.414 1.00 86.00 83 PRO A CA 1
ATOM 661 C C . PRO A 1 83 ? -4.885 -9.716 11.937 1.00 86.00 83 PRO A C 1
ATOM 663 O O . PRO A 1 83 ? -3.829 -10.291 11.663 1.00 86.00 83 PRO A O 1
ATOM 666 N N . HIS A 1 84 ? -5.739 -9.318 10.984 1.00 82.50 84 HIS A N 1
ATOM 667 C CA . HIS A 1 84 ? -5.441 -9.469 9.552 1.00 82.50 84 HIS A CA 1
ATOM 668 C C . HIS A 1 84 ? -4.442 -8.420 9.033 1.00 82.50 84 HIS A C 1
ATOM 670 O O . HIS A 1 84 ? -3.851 -8.603 7.961 1.00 82.50 84 HIS A O 1
ATOM 676 N N . VAL A 1 85 ? -4.229 -7.327 9.774 1.00 84.75 85 VAL A N 1
ATOM 677 C CA . VAL A 1 85 ? -3.219 -6.311 9.456 1.00 84.75 85 VAL A CA 1
ATOM 678 C C . VAL A 1 85 ? -1.842 -6.823 9.872 1.00 84.75 85 VAL A C 1
ATOM 680 O O . VAL A 1 85 ? -1.618 -7.224 11.017 1.00 84.75 85 VAL A O 1
ATOM 683 N N . ARG A 1 86 ? -0.877 -6.795 8.949 1.00 84.31 86 ARG A N 1
ATOM 684 C CA . ARG A 1 86 ? 0.466 -7.338 9.189 1.00 84.31 86 ARG A CA 1
ATOM 685 C C . ARG A 1 86 ? 1.373 -6.266 9.788 1.00 84.31 86 ARG A C 1
ATOM 687 O O . ARG A 1 86 ? 2.246 -5.725 9.114 1.00 84.31 86 ARG A O 1
ATOM 694 N N . PHE A 1 87 ? 1.175 -5.961 11.073 1.00 83.69 87 PHE A N 1
ATOM 695 C CA . PHE A 1 87 ? 1.932 -4.918 11.789 1.00 83.69 87 PHE A CA 1
ATOM 696 C C . PHE A 1 87 ? 3.453 -5.106 11.722 1.00 83.69 87 PHE A C 1
ATOM 698 O O . PHE A 1 87 ? 4.186 -4.126 11.652 1.00 83.69 87 PHE A O 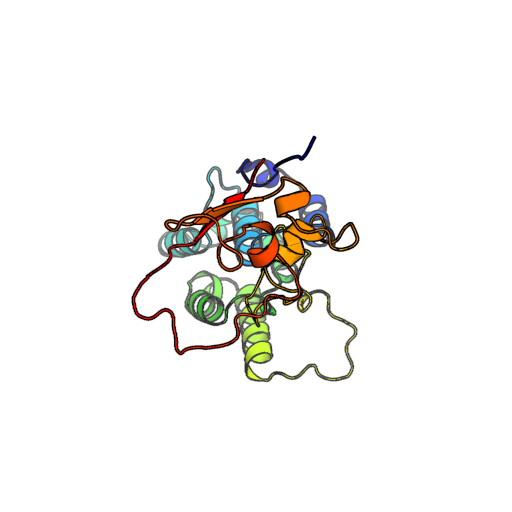1
ATOM 705 N N . SER A 1 88 ? 3.934 -6.350 11.674 1.00 79.31 88 SER A N 1
ATOM 706 C CA . SER A 1 88 ? 5.361 -6.681 11.555 1.00 79.31 88 SER A CA 1
ATOM 707 C C . SER A 1 88 ? 6.014 -6.198 10.258 1.00 79.31 88 SER A C 1
ATOM 709 O O . SER A 1 88 ? 7.237 -6.160 10.179 1.00 79.31 88 SER A O 1
ATOM 711 N N . LEU A 1 89 ? 5.221 -5.839 9.246 1.00 77.88 89 LEU A N 1
ATOM 712 C CA . LEU A 1 89 ? 5.695 -5.312 7.965 1.00 77.88 89 LEU A CA 1
ATOM 713 C C . LEU A 1 89 ? 5.598 -3.782 7.881 1.00 77.88 89 LEU A C 1
ATOM 715 O O . LEU A 1 89 ? 5.970 -3.200 6.861 1.00 77.88 89 LEU A O 1
ATOM 719 N N . LEU A 1 90 ? 5.072 -3.122 8.916 1.00 83.00 90 LEU A N 1
ATOM 720 C CA . LEU A 1 90 ? 5.034 -1.666 8.975 1.00 83.00 90 LEU A CA 1
ATOM 721 C C . LEU A 1 90 ? 6.426 -1.106 9.309 1.00 83.00 90 LEU A C 1
ATOM 723 O O . LEU A 1 90 ? 7.173 -1.718 10.077 1.00 83.00 90 LEU A O 1
ATOM 727 N N . PRO A 1 91 ? 6.779 0.086 8.791 1.00 81.38 91 PRO A N 1
ATOM 728 C CA . PRO A 1 91 ? 8.013 0.760 9.175 1.00 81.38 91 PRO A CA 1
ATOM 729 C C . PRO A 1 91 ? 8.080 0.992 10.689 1.00 81.38 91 PRO A C 1
ATOM 731 O O . PRO A 1 91 ? 7.098 1.415 11.301 1.00 81.38 91 PRO A O 1
ATOM 734 N N . TYR A 1 92 ? 9.256 0.792 11.286 1.00 80.12 92 TYR A N 1
ATOM 735 C CA . TYR A 1 92 ? 9.457 0.960 12.731 1.00 80.12 92 TYR A CA 1
ATOM 736 C C . TYR A 1 92 ? 9.050 2.355 13.239 1.00 80.12 92 TYR A C 1
ATOM 738 O O . TYR A 1 92 ? 8.399 2.477 14.275 1.00 80.12 92 TYR A O 1
ATOM 746 N N . GLU A 1 93 ? 9.353 3.408 12.474 1.00 83.31 93 GLU A N 1
ATOM 747 C CA . GLU A 1 93 ? 8.944 4.778 12.815 1.00 83.31 93 GLU A CA 1
ATOM 748 C C . GLU A 1 93 ? 7.421 4.935 12.888 1.00 83.31 93 GLU A C 1
ATOM 750 O O . GLU A 1 93 ? 6.898 5.636 13.755 1.00 83.31 93 GLU A O 1
ATOM 755 N N . LEU A 1 94 ? 6.689 4.246 12.008 1.00 85.69 94 LEU A N 1
ATOM 756 C CA . LEU A 1 94 ? 5.232 4.259 12.023 1.00 85.69 94 LEU A CA 1
ATOM 757 C C . LEU A 1 94 ? 4.691 3.494 13.236 1.00 85.69 94 LEU A C 1
ATOM 759 O O . LEU A 1 94 ? 3.797 3.994 13.912 1.00 85.69 94 LEU A O 1
ATOM 763 N N . LEU A 1 95 ? 5.267 2.332 13.557 1.00 85.50 95 LEU A N 1
ATOM 764 C CA . LEU A 1 95 ? 4.891 1.551 14.740 1.00 85.50 95 LEU A CA 1
ATOM 765 C C . LEU A 1 95 ? 5.075 2.348 16.033 1.00 85.50 95 LEU A C 1
ATOM 767 O O . LEU A 1 95 ? 4.176 2.365 16.867 1.00 85.50 95 LEU A O 1
ATOM 771 N N . LYS A 1 96 ? 6.184 3.081 16.171 1.00 86.31 96 LYS A N 1
ATOM 772 C CA . LYS A 1 96 ? 6.432 3.944 17.332 1.00 86.31 96 LYS A CA 1
ATOM 773 C C . LYS A 1 96 ? 5.415 5.085 17.435 1.00 86.31 96 LYS A C 1
ATOM 775 O O . LYS A 1 96 ? 5.020 5.469 18.534 1.00 86.31 96 LYS A O 1
ATOM 780 N N . ARG A 1 97 ? 4.973 5.647 16.306 1.00 88.31 97 ARG A N 1
ATOM 781 C CA . ARG A 1 97 ? 3.899 6.655 16.297 1.00 88.31 97 ARG A CA 1
ATOM 782 C C . ARG A 1 97 ? 2.555 6.048 16.694 1.00 88.31 97 ARG A C 1
ATOM 784 O O . ARG A 1 97 ? 1.864 6.632 17.520 1.00 88.31 97 ARG A O 1
ATOM 791 N N . LEU A 1 98 ? 2.227 4.873 16.159 1.00 87.12 98 LEU A N 1
ATOM 792 C CA . LEU A 1 98 ? 1.014 4.131 16.505 1.00 87.12 98 LEU A CA 1
ATOM 793 C C . LEU A 1 98 ? 1.003 3.712 17.979 1.00 87.12 98 LEU A C 1
ATOM 795 O O . LEU A 1 98 ? -0.037 3.783 18.621 1.00 87.12 98 LEU A O 1
ATOM 799 N N . GLU A 1 99 ? 2.141 3.345 18.561 1.00 87.19 99 GLU A N 1
ATOM 800 C CA . GLU A 1 99 ? 2.220 2.999 19.983 1.00 87.19 99 GLU A CA 1
ATOM 801 C C . GLU A 1 99 ? 1.890 4.192 20.893 1.00 87.19 99 GLU A C 1
ATOM 803 O O . GLU A 1 99 ? 1.255 4.009 21.927 1.00 87.19 99 GLU A O 1
ATOM 808 N N . ASN A 1 100 ? 2.247 5.414 20.493 1.00 85.50 100 ASN A N 1
ATOM 809 C CA . ASN A 1 100 ? 1.963 6.631 21.264 1.00 85.50 100 ASN A CA 1
ATOM 810 C C . ASN A 1 100 ? 0.559 7.218 21.023 1.00 85.50 100 ASN A C 1
ATOM 812 O O . ASN A 1 100 ? 0.156 8.140 21.739 1.00 85.50 100 ASN A O 1
ATOM 816 N N . SER A 1 101 ? -0.157 6.703 20.022 1.00 87.12 101 SER A N 1
ATOM 817 C CA . SER A 1 101 ? -1.488 7.163 19.617 1.00 87.12 101 SER A CA 1
ATOM 818 C C . SER A 1 101 ? -2.561 6.856 20.673 1.00 87.12 101 SER A C 1
ATOM 820 O O . SER A 1 101 ? -2.365 6.037 21.573 1.00 87.12 101 SER A O 1
ATOM 822 N N . ASN A 1 102 ? -3.709 7.517 20.590 1.00 84.06 102 ASN A N 1
ATOM 823 C CA . ASN A 1 102 ? -4.878 7.208 21.411 1.00 84.06 102 ASN A CA 1
ATOM 824 C C . ASN A 1 102 ? -5.483 5.847 21.042 1.00 84.06 102 ASN A C 1
ATOM 826 O O . ASN A 1 102 ? -5.921 5.122 21.935 1.00 84.06 102 ASN A O 1
ATOM 830 N N . LEU A 1 103 ? -5.401 5.438 19.770 1.00 82.69 103 LEU A N 1
ATOM 831 C CA . LEU A 1 103 ? -5.834 4.109 19.311 1.00 82.69 103 LEU A CA 1
ATOM 832 C C . LEU A 1 103 ? -5.196 2.970 20.126 1.00 82.69 103 LEU A C 1
ATOM 834 O O . LEU A 1 103 ? -5.871 2.003 20.473 1.00 82.69 103 LEU A O 1
ATOM 838 N N . SER A 1 104 ? -3.910 3.079 20.473 1.00 85.12 104 SER A N 1
ATOM 839 C CA . SER A 1 104 ? -3.209 2.055 21.264 1.00 85.12 104 SER A CA 1
ATOM 840 C C . SER A 1 104 ? -3.565 2.064 22.749 1.00 85.12 104 SER A C 1
ATOM 842 O O . SER A 1 104 ? -3.360 1.052 23.421 1.00 85.1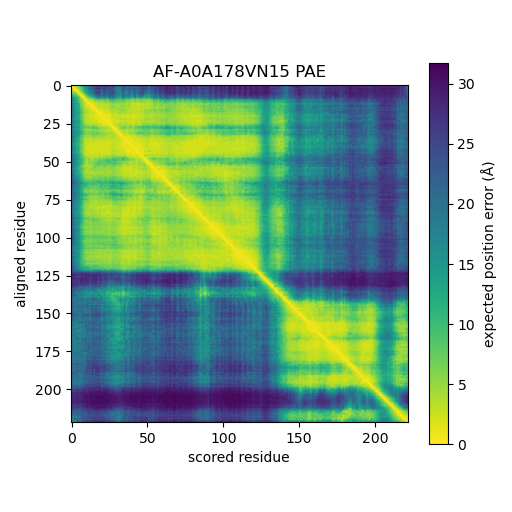2 104 SER A O 1
ATOM 844 N N . LYS A 1 105 ? -4.046 3.190 23.279 1.00 83.62 105 LYS A N 1
ATOM 845 C CA . LYS A 1 105 ? -4.436 3.325 24.688 1.00 83.62 105 LYS A CA 1
ATOM 846 C C . LYS A 1 105 ? -5.840 2.788 24.907 1.00 83.62 105 LYS A C 1
ATOM 848 O O . LYS A 1 105 ? -6.076 2.074 25.875 1.00 83.62 105 LYS A O 1
ATOM 853 N N . GLU A 1 106 ? -6.728 3.106 23.975 1.00 83.19 106 GLU A N 1
ATOM 854 C CA . GLU A 1 106 ? -8.148 2.791 24.060 1.00 83.19 106 GLU A CA 1
ATOM 855 C C . GLU A 1 106 ? -8.487 1.376 23.568 1.00 83.19 106 GLU A C 1
ATOM 857 O O . GLU A 1 106 ? -9.475 0.795 24.014 1.00 83.19 106 GLU A O 1
ATOM 862 N N . ILE A 1 107 ? -7.675 0.789 22.675 1.00 83.75 107 ILE A N 1
ATOM 863 C CA . ILE A 1 107 ? -7.924 -0.542 22.098 1.00 83.75 107 ILE A CA 1
ATOM 864 C C . ILE A 1 107 ? -6.832 -1.530 22.557 1.00 83.75 107 ILE A C 1
ATOM 866 O O . ILE A 1 107 ? -5.727 -1.555 22.000 1.00 83.75 107 ILE A O 1
ATOM 870 N N . PRO A 1 108 ? -7.118 -2.410 23.540 1.00 84.31 108 PRO A N 1
ATOM 871 C CA . PRO A 1 108 ? -6.124 -3.331 24.095 1.00 84.31 108 PRO A CA 1
ATOM 872 C C . PRO A 1 108 ? -5.559 -4.332 23.079 1.00 84.31 108 PRO A C 1
ATOM 874 O O . PRO A 1 108 ? -4.367 -4.651 23.117 1.00 84.31 108 PRO A O 1
ATOM 877 N N . VAL A 1 109 ? -6.394 -4.827 22.155 1.00 86.44 109 VAL A N 1
ATOM 878 C CA . VAL A 1 109 ? -5.972 -5.769 21.103 1.00 86.44 109 VAL A CA 1
ATOM 879 C C . VAL A 1 109 ? -4.943 -5.115 20.183 1.00 86.44 109 VAL A C 1
ATOM 881 O O . VAL A 1 109 ? -3.924 -5.732 19.866 1.00 86.44 109 VAL A O 1
ATOM 884 N N . PHE A 1 110 ? -5.157 -3.845 19.833 1.00 87.00 110 PHE A N 1
ATOM 885 C CA . PHE A 1 110 ? -4.238 -3.054 19.021 1.00 87.00 110 PHE A CA 1
ATOM 886 C C . PHE A 1 110 ? -2.875 -2.892 19.705 1.00 87.00 110 PHE A C 1
ATOM 888 O O . PHE A 1 110 ? -1.840 -3.181 19.106 1.00 87.00 110 PHE A O 1
ATOM 895 N N . ASN A 1 111 ? -2.867 -2.527 20.993 1.00 87.12 111 ASN A N 1
ATOM 896 C CA . ASN A 1 111 ? -1.640 -2.398 21.787 1.00 87.12 111 ASN A CA 1
ATOM 897 C C . ASN A 1 111 ? -0.820 -3.696 21.810 1.00 87.12 111 ASN A C 1
ATOM 899 O O . ASN A 1 111 ? 0.400 -3.679 21.634 1.00 87.12 111 ASN A O 1
ATOM 903 N N . ARG A 1 112 ? -1.500 -4.832 22.007 1.00 87.12 112 ARG A N 1
ATOM 904 C CA . ARG A 1 112 ? -0.870 -6.155 22.035 1.00 87.12 112 ARG A CA 1
ATOM 905 C C . ARG A 1 112 ? -0.187 -6.477 20.704 1.00 87.12 112 ARG A C 1
ATOM 907 O O . ARG A 1 112 ? 0.965 -6.900 20.719 1.00 87.12 112 ARG A O 1
ATOM 914 N N . LEU A 1 113 ? -0.871 -6.246 19.581 1.00 86.62 113 LEU A N 1
ATOM 915 C CA . LEU A 1 113 ? -0.339 -6.515 18.239 1.00 86.62 113 LEU A CA 1
ATOM 916 C C . LEU A 1 113 ? 0.856 -5.612 17.896 1.00 86.62 113 LEU A C 1
ATOM 918 O O . LEU A 1 113 ? 1.841 -6.087 17.332 1.00 86.62 113 LEU A O 1
ATOM 922 N N . LEU A 1 114 ? 0.815 -4.334 18.287 1.00 87.69 114 LEU A N 1
ATOM 923 C CA . LEU A 1 114 ? 1.942 -3.414 18.101 1.00 87.69 114 LEU A CA 1
ATOM 924 C C . LEU A 1 114 ? 3.180 -3.845 18.895 1.00 87.69 114 LEU A C 1
ATOM 926 O O . LEU A 1 114 ? 4.281 -3.845 18.349 1.00 87.69 114 LEU A O 1
ATOM 930 N N . LYS A 1 115 ? 3.012 -4.249 20.160 1.00 85.38 115 LYS A N 1
ATOM 931 C CA . LYS A 1 115 ? 4.121 -4.737 20.997 1.00 85.38 115 LYS A CA 1
ATOM 932 C C . LYS A 1 115 ? 4.728 -6.028 20.461 1.00 85.38 115 LYS A C 1
ATOM 934 O O . LYS A 1 115 ? 5.949 -6.167 20.466 1.00 85.38 115 LYS A O 1
ATOM 939 N N . GLU A 1 116 ? 3.898 -6.949 19.975 1.00 84.38 116 GLU A N 1
ATOM 940 C CA . GLU A 1 116 ? 4.354 -8.174 19.310 1.00 84.38 116 GLU A CA 1
ATOM 941 C C . GLU A 1 116 ? 5.180 -7.839 18.058 1.00 84.38 116 GLU A C 1
ATOM 943 O O . GLU A 1 116 ? 6.297 -8.331 17.901 1.00 84.38 116 GLU A O 1
ATOM 948 N N . ALA A 1 117 ? 4.691 -6.928 17.212 1.00 83.94 117 ALA A N 1
ATOM 949 C CA . ALA A 1 117 ? 5.403 -6.484 16.016 1.00 83.94 117 ALA A CA 1
ATOM 950 C C . ALA A 1 117 ? 6.720 -5.753 16.335 1.00 83.94 117 ALA A C 1
ATOM 952 O O . ALA A 1 117 ? 7.744 -6.032 15.711 1.00 83.94 117 ALA A O 1
ATOM 953 N N . ALA A 1 118 ? 6.733 -4.862 17.329 1.00 84.19 118 ALA A N 1
ATOM 954 C CA . ALA A 1 118 ? 7.941 -4.165 17.768 1.00 84.19 118 ALA A CA 1
ATOM 955 C C . ALA A 1 118 ? 8.975 -5.137 18.362 1.00 84.19 118 ALA A C 1
ATOM 957 O O . ALA A 1 118 ? 10.171 -5.034 18.075 1.00 84.19 118 ALA A O 1
ATOM 958 N N . SER A 1 119 ? 8.525 -6.123 19.144 1.00 81.50 119 SER A N 1
ATOM 959 C CA . SER A 1 119 ? 9.381 -7.192 19.665 1.00 81.50 119 SER A CA 1
ATOM 960 C C . SER A 1 119 ? 9.963 -8.048 18.539 1.00 81.50 119 SER A C 1
ATOM 962 O O . SER A 1 119 ? 11.150 -8.370 18.573 1.00 81.50 119 SER A O 1
ATOM 964 N N . PHE A 1 120 ? 9.176 -8.360 17.509 1.00 78.38 120 PHE A N 1
ATOM 965 C CA . PHE A 1 120 ? 9.647 -9.093 16.335 1.00 78.38 120 PHE A CA 1
ATOM 966 C C . PHE A 1 120 ? 10.754 -8.332 15.587 1.00 78.38 120 PHE A C 1
ATOM 968 O O . PHE A 1 120 ? 11.817 -8.889 15.320 1.00 78.38 120 PHE A O 1
ATOM 975 N N . LEU A 1 121 ? 10.549 -7.038 15.319 1.00 75.56 121 LEU A N 1
ATOM 976 C CA . LEU A 1 121 ? 11.530 -6.203 14.616 1.00 75.56 121 LEU A CA 1
ATOM 977 C C . LEU A 1 121 ? 12.825 -5.988 15.412 1.00 75.56 121 LEU A C 1
ATOM 979 O O . LEU A 1 121 ? 13.896 -5.884 14.821 1.00 75.56 121 LEU A O 1
ATOM 983 N N . THR A 1 122 ? 12.740 -5.916 16.742 1.00 75.31 122 THR A N 1
ATOM 984 C CA . THR A 1 122 ? 13.908 -5.696 17.614 1.00 75.31 122 THR A CA 1
ATOM 985 C C . THR A 1 122 ? 14.694 -6.972 17.902 1.00 75.31 122 THR A C 1
ATOM 987 O O . THR A 1 122 ? 15.917 -6.917 18.005 1.00 75.31 122 THR A O 1
ATOM 990 N N . SER A 1 123 ? 14.021 -8.118 18.034 1.00 67.94 123 SER A N 1
ATOM 991 C CA . SER A 1 123 ? 14.666 -9.390 18.387 1.00 67.94 123 SER A CA 1
ATOM 992 C C . SER A 1 123 ? 15.183 -10.183 17.185 1.00 67.94 123 SER A C 1
ATOM 994 O O . SER A 1 123 ? 16.028 -11.057 17.371 1.00 67.94 123 SER A O 1
ATOM 996 N N . GLY A 1 124 ? 14.710 -9.902 15.964 1.00 60.03 124 GLY A N 1
ATOM 997 C CA . GLY A 1 124 ? 15.168 -10.555 14.729 1.00 60.03 124 GLY A CA 1
ATOM 998 C C . GLY A 1 124 ? 14.994 -12.082 14.699 1.00 60.03 124 GLY A C 1
ATOM 999 O O . GLY A 1 124 ? 15.500 -12.734 13.786 1.00 60.03 124 GLY A O 1
ATOM 1000 N N . LEU A 1 125 ? 14.309 -12.668 15.687 1.00 50.19 125 LEU A N 1
ATOM 1001 C CA . LEU A 1 125 ? 14.223 -14.108 15.881 1.00 50.19 125 LEU A CA 1
ATOM 1002 C C . LEU A 1 125 ? 12.860 -14.632 15.429 1.00 50.19 125 LEU A C 1
ATOM 1004 O O . LEU A 1 125 ? 11.833 -14.420 16.071 1.00 50.19 125 LEU A O 1
ATOM 1008 N N . ILE A 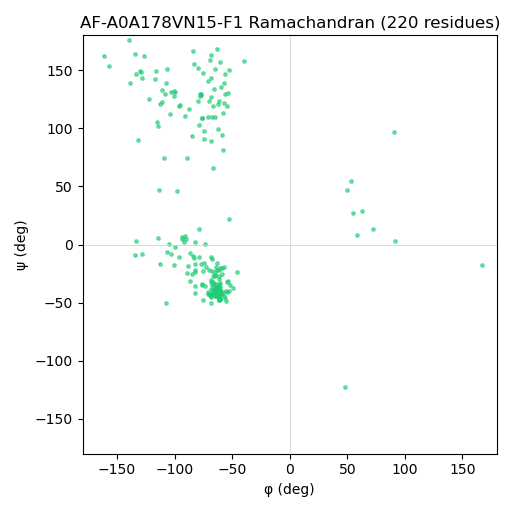1 126 ? 12.882 -15.417 14.357 1.00 49.72 126 ILE A N 1
ATOM 1009 C CA . ILE A 1 126 ? 11.878 -16.451 14.126 1.00 49.72 126 ILE A CA 1
ATOM 1010 C C . ILE A 1 126 ? 12.170 -17.534 15.170 1.00 49.72 126 ILE A C 1
ATOM 1012 O O . ILE A 1 126 ? 13.197 -18.207 15.080 1.00 49.72 126 ILE A O 1
ATOM 1016 N N . SER A 1 127 ? 11.315 -17.706 16.184 1.00 44.94 127 SER A N 1
ATOM 1017 C CA . SER A 1 127 ? 11.382 -18.922 17.000 1.00 44.94 127 SER A CA 1
ATOM 1018 C C . SER A 1 127 ? 11.211 -20.131 16.066 1.00 44.94 127 SER A C 1
ATOM 1020 O O . SER A 1 127 ? 10.204 -20.204 15.357 1.00 44.94 127 SER A O 1
ATOM 1022 N N . PRO A 1 128 ? 12.177 -21.065 16.016 1.00 39.47 128 PRO A N 1
ATOM 1023 C CA . PRO A 1 128 ? 12.128 -22.194 15.103 1.00 39.47 128 PRO A CA 1
ATOM 1024 C C . PRO A 1 128 ? 11.097 -23.187 15.644 1.00 39.47 128 PRO A C 1
ATOM 1026 O O . PRO A 1 128 ? 11.386 -23.942 16.567 1.00 39.47 128 PRO A O 1
ATOM 1029 N N . GLY A 1 129 ? 9.871 -23.149 15.126 1.00 43.62 129 GLY A N 1
ATOM 1030 C CA . GLY A 1 129 ? 8.843 -24.105 15.546 1.00 43.62 129 GLY A CA 1
ATOM 1031 C C . GLY A 1 129 ? 7.409 -23.796 15.140 1.00 43.62 129 GLY A C 1
ATOM 1032 O O . GLY A 1 129 ? 6.599 -24.715 15.137 1.00 43.62 129 GLY A O 1
ATOM 1033 N N . ASN A 1 130 ? 7.085 -22.561 14.755 1.00 43.84 130 ASN A N 1
ATOM 1034 C CA . ASN A 1 130 ? 5.743 -22.232 14.280 1.00 43.84 130 ASN A CA 1
ATOM 1035 C C . ASN A 1 130 ? 5.756 -22.104 12.754 1.00 43.84 130 ASN A C 1
ATOM 1037 O O . ASN A 1 130 ? 6.647 -21.463 12.197 1.00 43.84 130 ASN A O 1
ATOM 1041 N N . GLU A 1 131 ? 4.794 -22.764 12.103 1.00 46.06 131 GLU A N 1
ATOM 1042 C CA . GLU A 1 131 ? 4.503 -22.719 10.661 1.00 46.06 131 GLU A CA 1
ATOM 1043 C C . GLU A 1 131 ? 4.629 -21.308 10.063 1.00 46.06 131 GLU A C 1
ATOM 1045 O O . GLU A 1 131 ? 4.526 -20.342 10.815 1.00 46.06 131 GLU A O 1
ATOM 1050 N N . PRO A 1 132 ? 4.835 -21.132 8.739 1.00 45.09 132 PRO A N 1
ATOM 1051 C CA . PRO A 1 132 ? 4.985 -19.804 8.145 1.00 45.09 132 PRO A CA 1
ATOM 1052 C C . PRO A 1 132 ? 3.735 -18.957 8.412 1.00 45.09 132 PRO A C 1
ATOM 1054 O O . PRO A 1 132 ? 2.744 -19.023 7.689 1.00 45.09 132 PRO A O 1
ATOM 1057 N N . ILE A 1 133 ? 3.773 -18.156 9.478 1.00 56.06 133 ILE A N 1
ATOM 1058 C CA . ILE A 1 133 ? 2.664 -17.297 9.867 1.00 56.06 133 ILE A CA 1
ATOM 1059 C C . ILE A 1 133 ? 2.569 -16.247 8.758 1.00 56.06 133 ILE A C 1
ATOM 1061 O O . ILE A 1 133 ? 3.444 -15.390 8.633 1.00 56.06 133 ILE A O 1
ATOM 1065 N N . SER A 1 134 ? 1.509 -16.320 7.948 1.00 56.75 134 SER A N 1
ATOM 1066 C CA . SER A 1 134 ? 1.200 -15.408 6.827 1.00 56.75 134 SER A CA 1
ATOM 1067 C C . SER A 1 134 ? 1.375 -13.916 7.185 1.00 56.75 134 SER A C 1
ATOM 1069 O O . SER A 1 134 ? 1.682 -13.086 6.331 1.00 56.75 134 SER A O 1
ATOM 1071 N N . ARG A 1 135 ? 1.291 -13.581 8.482 1.00 58.62 135 ARG A N 1
ATOM 1072 C CA . ARG A 1 135 ? 1.541 -12.251 9.063 1.00 58.62 135 ARG A CA 1
ATOM 1073 C C . ARG A 1 135 ? 2.957 -11.692 8.854 1.00 58.62 135 ARG A C 1
ATOM 1075 O O . ARG A 1 135 ? 3.122 -10.483 8.953 1.00 58.62 135 ARG A O 1
ATOM 1082 N N . PHE A 1 136 ? 3.958 -12.522 8.555 1.00 57.16 136 PHE A N 1
ATOM 1083 C CA . PHE A 1 136 ? 5.344 -12.077 8.325 1.00 57.16 136 PHE A CA 1
ATOM 1084 C C . PHE A 1 136 ? 5.753 -12.075 6.850 1.00 57.16 136 PHE A C 1
ATOM 1086 O O . PHE A 1 136 ? 6.891 -11.743 6.525 1.00 57.16 136 PHE A O 1
ATOM 1093 N N . GLN A 1 137 ? 4.849 -12.452 5.944 1.00 61.03 137 GLN A N 1
ATOM 1094 C CA . GLN A 1 137 ? 5.108 -12.419 4.510 1.00 61.03 137 GLN A CA 1
ATOM 1095 C C . GLN A 1 137 ? 4.461 -11.182 3.897 1.00 61.03 137 GLN A C 1
ATOM 1097 O O . GLN A 1 137 ? 3.286 -10.899 4.13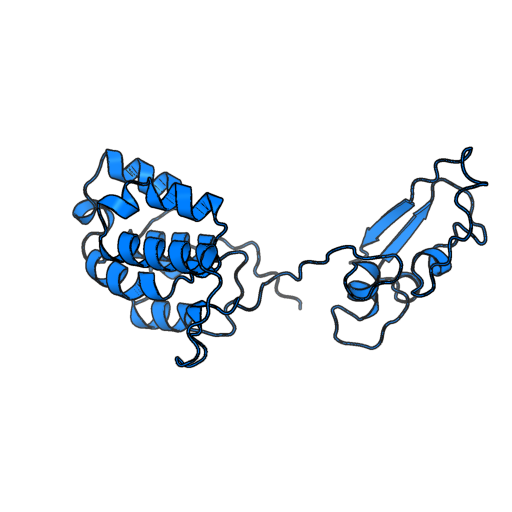9 1.00 61.03 137 GLN A O 1
ATOM 1102 N N . HIS A 1 138 ? 5.215 -10.445 3.082 1.00 58.19 138 HIS A N 1
ATOM 1103 C CA . HIS A 1 138 ? 4.655 -9.349 2.297 1.00 58.19 138 HIS A CA 1
ATOM 1104 C C . HIS A 1 138 ? 3.555 -9.865 1.365 1.00 58.19 138 HIS A C 1
ATOM 1106 O O . HIS A 1 138 ? 3.709 -10.896 0.708 1.00 58.19 138 HIS A O 1
ATOM 1112 N N . ARG A 1 139 ? 2.436 -9.133 1.300 1.00 64.75 139 ARG A N 1
ATOM 1113 C CA . ARG A 1 139 ? 1.451 -9.300 0.223 1.00 64.75 139 ARG A CA 1
ATOM 1114 C C . ARG A 1 139 ? 2.126 -9.007 -1.116 1.00 64.75 139 ARG A C 1
ATOM 1116 O O . ARG A 1 139 ? 3.129 -8.293 -1.165 1.00 64.75 139 ARG A O 1
ATOM 1123 N N . ARG A 1 140 ? 1.572 -9.534 -2.210 1.00 58.00 140 ARG A N 1
ATOM 1124 C CA . ARG A 1 140 ? 2.015 -9.152 -3.557 1.00 58.00 140 ARG A CA 1
ATOM 1125 C C . ARG A 1 140 ? 1.845 -7.638 -3.700 1.00 58.00 140 ARG A C 1
ATOM 1127 O O . ARG A 1 140 ? 0.730 -7.136 -3.647 1.00 58.00 140 ARG A O 1
ATOM 1134 N N . SER A 1 141 ? 2.941 -6.896 -3.818 1.00 54.25 141 SER A N 1
ATOM 1135 C CA . SER A 1 141 ? 2.879 -5.446 -3.991 1.00 54.25 141 SER A CA 1
ATOM 1136 C C . SER A 1 141 ? 2.352 -5.114 -5.389 1.00 54.25 141 SER A C 1
ATOM 1138 O O . SER A 1 141 ? 2.706 -5.772 -6.368 1.00 54.25 141 SER A O 1
ATOM 1140 N N . SER A 1 142 ? 1.513 -4.079 -5.503 1.00 55.50 142 SER A N 1
ATOM 1141 C CA . SER A 1 142 ? 1.027 -3.585 -6.807 1.00 55.50 142 SER A CA 1
ATOM 1142 C C . SER A 1 142 ? 2.135 -2.958 -7.662 1.00 55.50 142 SER A C 1
ATOM 1144 O O . SER A 1 142 ? 1.953 -2.727 -8.854 1.00 55.50 142 SER A O 1
ATOM 1146 N N . PHE A 1 143 ? 3.294 -2.693 -7.061 1.00 60.81 143 PHE A N 1
ATOM 1147 C CA . PHE A 1 143 ? 4.482 -2.171 -7.717 1.00 60.81 143 PHE A CA 1
ATOM 1148 C C . PHE A 1 143 ? 5.703 -3.012 -7.344 1.00 60.81 143 PHE A C 1
ATOM 1150 O O . PHE A 1 143 ? 5.789 -3.556 -6.245 1.00 60.81 143 PHE A O 1
ATOM 1157 N N . LYS A 1 144 ? 6.674 -3.109 -8.252 1.00 66.12 144 LYS A N 1
ATOM 1158 C CA . LYS A 1 144 ? 7.967 -3.727 -7.961 1.00 66.12 144 LYS A CA 1
ATOM 1159 C C . LYS A 1 144 ? 8.958 -2.632 -7.600 1.00 66.12 144 LYS A C 1
ATOM 1161 O O . LYS A 1 144 ? 9.233 -1.768 -8.429 1.00 66.12 144 LYS A O 1
ATOM 1166 N N . GLU A 1 145 ? 9.496 -2.675 -6.387 1.00 70.06 145 GLU A N 1
ATOM 1167 C CA . GLU A 1 145 ? 10.614 -1.811 -6.024 1.00 70.06 145 GLU A CA 1
ATOM 1168 C C . GLU A 1 145 ? 11.860 -2.246 -6.806 1.00 70.06 145 GLU A C 1
ATOM 1170 O O . GLU A 1 145 ? 12.222 -3.426 -6.835 1.00 70.06 145 GLU A O 1
ATOM 1175 N N . LEU A 1 146 ? 12.485 -1.292 -7.493 1.00 78.12 146 LEU A N 1
ATOM 1176 C CA . LEU A 1 146 ? 13.680 -1.508 -8.299 1.00 78.12 146 LEU A CA 1
ATOM 1177 C C . LEU A 1 146 ? 14.814 -0.718 -7.660 1.00 78.12 146 LEU A C 1
ATOM 1179 O O . LEU A 1 146 ? 14.843 0.509 -7.742 1.00 78.12 146 LEU A O 1
ATOM 1183 N N . GLN A 1 147 ? 15.726 -1.425 -7.000 1.00 71.12 147 GLN A N 1
ATOM 1184 C CA . GLN A 1 147 ? 16.886 -0.824 -6.354 1.00 71.12 147 GLN A CA 1
ATOM 1185 C C . GLN A 1 147 ? 18.114 -0.977 -7.245 1.00 71.12 147 GLN A C 1
ATOM 1187 O O . GLN A 1 147 ? 18.411 -2.070 -7.730 1.00 71.12 147 GLN A O 1
ATOM 1192 N N . TYR A 1 148 ? 18.828 0.131 -7.441 1.00 72.69 148 TYR A N 1
ATOM 1193 C CA . TYR A 1 148 ? 20.115 0.125 -8.123 1.00 72.69 148 TYR A CA 1
ATOM 1194 C C . TYR A 1 148 ? 21.169 -0.560 -7.244 1.00 72.69 148 TYR A C 1
ATOM 1196 O O . TYR A 1 148 ? 21.415 -0.132 -6.117 1.00 72.69 148 TYR A O 1
ATOM 1204 N N . ILE A 1 149 ? 21.807 -1.602 -7.776 1.00 75.31 149 ILE A N 1
ATOM 1205 C CA . ILE A 1 149 ? 22.962 -2.279 -7.175 1.00 75.31 149 ILE A CA 1
ATOM 1206 C C . ILE A 1 149 ? 24.220 -1.933 -7.970 1.00 75.31 149 ILE A C 1
ATOM 1208 O O . ILE A 1 149 ? 25.243 -1.565 -7.394 1.00 75.31 149 ILE A O 1
ATOM 1212 N N . ARG A 1 150 ? 24.157 -2.094 -9.296 1.00 73.19 150 ARG A N 1
ATOM 1213 C CA . ARG A 1 150 ? 25.263 -1.824 -10.225 1.00 73.19 150 ARG A CA 1
ATOM 1214 C C . ARG A 1 150 ? 24.760 -1.670 -11.654 1.00 73.19 150 ARG A C 1
ATOM 1216 O O . ARG A 1 150 ? 23.693 -2.173 -12.005 1.00 73.19 150 ARG A O 1
ATOM 1223 N N . ASP A 1 151 ? 25.587 -1.072 -12.500 1.00 73.38 151 ASP A N 1
ATOM 1224 C CA . ASP A 1 151 ? 25.334 -1.006 -13.936 1.00 73.38 151 ASP A CA 1
ATOM 1225 C C . ASP A 1 151 ? 25.081 -2.402 -14.529 1.00 73.38 151 ASP A C 1
ATOM 1227 O O . ASP A 1 151 ? 25.829 -3.355 -14.288 1.00 73.38 151 ASP A O 1
ATOM 1231 N N . GLY A 1 152 ? 23.993 -2.529 -15.293 1.00 70.75 152 GLY A N 1
ATOM 1232 C CA . GLY A 1 152 ? 23.597 -3.788 -15.930 1.00 70.75 152 GLY A CA 1
ATOM 1233 C C . GLY A 1 152 ? 23.042 -4.862 -14.984 1.00 70.75 152 GLY A C 1
ATOM 1234 O O . GLY A 1 152 ? 22.918 -6.020 -15.396 1.00 70.75 152 GLY A O 1
ATOM 1235 N N . ASP A 1 153 ? 22.706 -4.522 -13.734 1.00 76.38 153 ASP A N 1
ATOM 1236 C CA . ASP A 1 153 ? 22.077 -5.462 -12.806 1.00 76.38 153 ASP A CA 1
ATOM 1237 C C . ASP A 1 153 ? 20.685 -5.946 -13.261 1.00 76.38 153 ASP A C 1
ATOM 1239 O O . ASP A 1 153 ? 20.070 -5.448 -14.206 1.00 76.38 153 ASP A O 1
ATOM 1243 N N . SER A 1 154 ? 20.186 -6.980 -12.582 1.00 81.25 154 SER A N 1
ATOM 1244 C CA . SER A 1 154 ? 18.858 -7.541 -12.839 1.00 81.25 154 SER A CA 1
ATOM 1245 C C . SER A 1 154 ? 17.726 -6.851 -12.068 1.00 81.25 154 SER A C 1
ATOM 1247 O O . SER A 1 154 ? 16.556 -7.168 -12.301 1.00 81.25 154 SER A O 1
ATOM 1249 N N . ASN A 1 155 ? 18.069 -5.943 -11.149 1.00 78.81 155 ASN A N 1
ATOM 1250 C CA . ASN A 1 155 ? 17.135 -5.281 -10.234 1.00 78.81 155 ASN A CA 1
ATOM 1251 C C . ASN A 1 155 ? 16.804 -3.841 -10.651 1.00 78.81 155 ASN A C 1
ATOM 1253 O O . ASN A 1 155 ? 15.883 -3.252 -10.094 1.00 78.81 155 ASN A O 1
ATOM 1257 N N . GLY A 1 156 ? 17.492 -3.302 -11.654 1.00 79.12 156 GLY A N 1
ATOM 1258 C CA . GLY A 1 156 ? 17.281 -1.966 -12.181 1.00 79.12 156 GLY A CA 1
ATOM 1259 C C . GLY A 1 156 ? 16.164 -1.862 -13.220 1.00 79.12 156 GLY A C 1
ATOM 1260 O O . GLY A 1 156 ? 15.691 -2.839 -13.813 1.00 79.12 156 GLY A O 1
ATOM 1261 N N . VAL A 1 157 ? 15.781 -0.612 -13.488 1.00 81.88 157 VAL A N 1
ATOM 1262 C CA . VAL A 1 157 ? 14.698 -0.224 -14.408 1.00 81.88 157 VAL A CA 1
ATOM 1263 C C . VAL A 1 157 ? 14.900 -0.792 -15.814 1.00 81.88 157 VAL A C 1
ATOM 1265 O O . VAL A 1 157 ? 13.982 -1.382 -16.380 1.00 81.88 157 VAL A O 1
ATOM 1268 N N . LEU A 1 158 ? 16.112 -0.690 -16.368 1.00 84.00 158 LEU A N 1
ATOM 1269 C CA . LEU A 1 158 ? 16.413 -1.165 -17.724 1.00 84.00 158 LEU A CA 1
ATOM 1270 C C . LEU A 1 158 ? 16.217 -2.677 -17.874 1.00 84.00 158 LEU A C 1
ATOM 1272 O O . LEU A 1 158 ? 15.705 -3.146 -18.893 1.00 84.00 158 LEU A O 1
ATOM 1276 N N . HIS A 1 159 ? 16.596 -3.452 -16.856 1.00 83.31 159 HIS A N 1
ATOM 1277 C CA . HIS A 1 159 ? 16.399 -4.895 -16.866 1.00 83.31 159 HIS A CA 1
ATOM 1278 C C . HIS A 1 159 ? 14.922 -5.261 -16.759 1.00 83.31 159 HIS A C 1
ATOM 1280 O O . HIS A 1 159 ? 14.434 -6.130 -17.489 1.00 83.31 159 HIS A O 1
ATOM 1286 N N . PHE A 1 160 ? 14.199 -4.576 -15.877 1.00 84.62 160 PHE A N 1
ATOM 1287 C CA . PHE A 1 160 ? 12.780 -4.818 -15.674 1.00 84.62 160 PHE A CA 1
ATOM 1288 C C . PHE A 1 160 ? 11.953 -4.488 -16.924 1.00 84.62 160 PHE A C 1
ATOM 1290 O O . PHE A 1 160 ? 11.148 -5.307 -17.364 1.00 84.62 160 PHE A O 1
ATOM 1297 N N . VAL A 1 161 ? 12.217 -3.353 -17.578 1.00 84.94 161 VAL A N 1
ATOM 1298 C CA . VAL A 1 161 ? 11.547 -2.986 -18.837 1.00 84.94 161 VAL A CA 1
ATOM 1299 C C . VAL A 1 161 ? 11.955 -3.926 -19.979 1.00 84.94 161 VAL A C 1
ATOM 1301 O O . VAL A 1 161 ? 11.098 -4.399 -20.736 1.00 84.94 161 VAL A O 1
ATOM 1304 N N . GLY A 1 162 ? 13.248 -4.259 -20.071 1.00 85.25 162 GLY A N 1
ATOM 1305 C CA . GLY A 1 162 ? 13.795 -5.144 -21.103 1.00 85.25 162 GLY A CA 1
ATOM 1306 C C . GLY A 1 162 ? 13.284 -6.586 -21.033 1.00 85.25 162 GLY A C 1
ATOM 1307 O O . GLY A 1 162 ? 13.196 -7.261 -22.052 1.00 85.25 162 GLY A O 1
ATOM 1308 N N . THR A 1 163 ? 12.875 -7.056 -19.854 1.00 86.62 163 THR A N 1
ATOM 1309 C CA . THR A 1 163 ? 12.243 -8.378 -19.661 1.00 86.62 163 THR A CA 1
ATOM 1310 C C . THR A 1 163 ? 10.718 -8.342 -19.774 1.00 86.62 163 THR A C 1
ATOM 1312 O O . THR A 1 163 ? 10.055 -9.338 -19.496 1.00 86.62 163 THR A O 1
ATOM 1315 N N . SER A 1 164 ? 10.120 -7.214 -20.178 1.00 82.19 164 SER A N 1
ATOM 1316 C CA . SER A 1 164 ? 8.660 -7.027 -20.143 1.00 82.19 164 SER A CA 1
ATOM 1317 C C . SER A 1 164 ? 8.087 -7.321 -18.758 1.00 82.19 164 SER A C 1
ATOM 1319 O O . SER A 1 164 ? 7.215 -8.178 -18.603 1.00 82.19 164 SER A O 1
ATOM 1321 N N . TYR A 1 165 ? 8.629 -6.640 -17.750 1.00 82.62 165 TYR A N 1
ATOM 1322 C CA . TYR A 1 165 ? 8.208 -6.770 -16.359 1.00 82.62 165 TYR A CA 1
ATOM 1323 C C . TYR A 1 165 ? 8.425 -8.188 -15.791 1.00 82.62 165 TYR A C 1
ATOM 1325 O O . TYR A 1 165 ? 7.715 -8.621 -14.890 1.00 82.62 165 TYR A O 1
ATOM 1333 N N . GLY A 1 166 ? 9.423 -8.918 -16.311 1.00 79.19 166 GLY A N 1
ATOM 1334 C CA . GLY A 1 166 ? 9.755 -10.293 -15.910 1.00 79.19 166 GLY A CA 1
ATOM 1335 C C . GLY A 1 166 ? 9.078 -11.403 -16.722 1.00 79.19 166 GLY A C 1
ATOM 1336 O O . GLY A 1 166 ? 9.293 -12.573 -16.425 1.00 79.19 166 GLY A O 1
ATOM 1337 N N . SER A 1 167 ? 8.296 -11.063 -17.750 1.00 82.19 167 SER A N 1
ATOM 1338 C CA . SER A 1 167 ? 7.541 -12.047 -18.543 1.00 82.19 167 SER A CA 1
ATOM 1339 C C . SER A 1 167 ? 8.366 -12.732 -19.641 1.00 82.19 167 SER A C 1
ATOM 1341 O O . SER A 1 167 ? 8.011 -13.815 -20.092 1.00 82.19 167 SER A O 1
ATOM 1343 N N . HIS A 1 168 ? 9.446 -12.102 -20.110 1.00 85.38 168 HIS A N 1
ATOM 1344 C CA . HIS A 1 168 ? 10.227 -12.561 -21.261 1.00 85.38 168 HIS A CA 1
ATOM 1345 C C . HIS A 1 168 ? 11.733 -12.508 -20.991 1.00 85.38 168 HIS A C 1
ATOM 1347 O O . HIS A 1 168 ? 12.204 -11.818 -20.082 1.00 85.38 168 HIS A O 1
ATOM 1353 N N . GLN A 1 169 ? 12.503 -13.207 -21.831 1.00 86.69 169 GLN A N 1
ATOM 1354 C CA . GLN A 1 169 ? 13.953 -13.033 -21.871 1.00 86.69 169 GLN A CA 1
ATOM 1355 C C . GLN A 1 169 ? 14.307 -11.566 -22.130 1.00 86.69 169 GLN A C 1
ATOM 1357 O O . GLN A 1 169 ? 13.580 -10.845 -22.814 1.00 86.69 169 GLN A O 1
ATOM 1362 N N . TRP A 1 170 ? 15.424 -11.126 -21.554 1.00 87.06 170 TRP A N 1
ATOM 1363 C CA . TRP A 1 170 ? 15.854 -9.739 -21.661 1.00 87.06 170 TRP A CA 1
ATOM 1364 C C . TRP A 1 170 ? 16.108 -9.366 -23.125 1.00 87.06 170 TRP A C 1
ATOM 1366 O O . TRP A 1 170 ? 16.942 -9.974 -23.795 1.00 87.06 170 TRP A O 1
ATOM 1376 N N . VAL A 1 171 ? 15.416 -8.330 -23.588 1.00 86.62 171 VAL A N 1
ATOM 1377 C CA . VAL A 1 171 ? 15.666 -7.643 -24.853 1.00 86.62 171 VAL A CA 1
ATOM 1378 C C . VAL A 1 171 ? 16.043 -6.209 -24.519 1.00 86.62 171 VAL A C 1
ATOM 1380 O O . VAL A 1 171 ? 15.485 -5.615 -23.597 1.00 86.62 171 VAL A O 1
ATOM 1383 N N . ASN A 1 172 ? 16.986 -5.634 -25.266 1.00 86.62 172 ASN A N 1
ATOM 1384 C CA . ASN A 1 172 ? 17.363 -4.240 -25.069 1.00 86.62 172 ASN A CA 1
ATOM 1385 C C . ASN A 1 172 ? 16.105 -3.345 -25.161 1.00 86.62 172 ASN A C 1
ATOM 1387 O O . ASN A 1 172 ? 15.457 -3.325 -26.214 1.00 86.62 172 ASN A O 1
ATOM 1391 N N . PRO A 1 173 ? 15.751 -2.609 -24.095 1.00 86.81 173 PRO A N 1
ATOM 1392 C CA . PRO A 1 173 ? 14.490 -1.876 -24.033 1.00 86.81 173 PRO A CA 1
ATOM 1393 C C . PRO A 1 173 ? 14.392 -0.744 -25.070 1.00 86.81 173 PRO A C 1
ATOM 1395 O O . PRO A 1 173 ? 13.283 -0.409 -25.488 1.00 86.81 173 PRO A O 1
ATOM 1398 N N . VAL A 1 174 ? 15.526 -0.211 -25.551 1.00 86.31 174 VAL A N 1
ATOM 1399 C CA . VAL A 1 174 ? 15.573 0.759 -26.663 1.00 86.31 174 VAL A CA 1
ATOM 1400 C C . VAL A 1 174 ? 15.218 0.081 -27.986 1.00 86.31 174 VAL A C 1
ATOM 1402 O O . VAL A 1 174 ? 14.443 0.615 -28.775 1.00 86.31 174 VAL A O 1
ATOM 1405 N N . LEU A 1 175 ? 15.735 -1.130 -28.231 1.00 86.50 175 LEU A N 1
ATOM 1406 C CA . LEU A 1 175 ? 15.389 -1.905 -29.432 1.00 86.50 175 LEU A CA 1
ATOM 1407 C C . LEU A 1 175 ? 13.927 -2.353 -29.417 1.00 86.50 175 LEU A C 1
ATOM 1409 O O . LEU A 1 175 ? 13.275 -2.368 -30.458 1.00 86.50 175 LEU A O 1
ATOM 1413 N N . ALA A 1 176 ? 13.408 -2.665 -28.232 1.00 84.62 176 ALA A N 1
ATOM 1414 C CA . ALA A 1 176 ? 12.003 -2.983 -28.020 1.00 84.62 176 ALA A CA 1
ATOM 1415 C C . ALA A 1 176 ? 11.080 -1.750 -28.088 1.00 84.62 176 ALA A C 1
ATOM 1417 O O . ALA A 1 176 ? 9.876 -1.906 -27.905 1.00 84.62 176 ALA A O 1
ATOM 1418 N N . LYS A 1 177 ? 11.624 -0.545 -28.333 1.00 85.00 177 LYS A N 1
ATOM 1419 C CA . LYS A 1 177 ? 10.901 0.739 -28.371 1.00 85.00 177 LYS A CA 1
ATOM 1420 C C . LYS A 1 177 ? 10.091 1.040 -27.105 1.00 85.00 177 LYS A C 1
ATOM 1422 O O . LYS A 1 177 ? 9.106 1.762 -27.163 1.00 85.00 177 LYS A O 1
ATOM 1427 N N . LYS A 1 178 ? 10.507 0.491 -25.963 1.00 81.56 178 LYS A N 1
ATOM 1428 C CA . LYS A 1 178 ? 9.850 0.716 -24.667 1.00 81.56 178 LYS A CA 1
ATOM 1429 C C . LYS A 1 178 ? 10.403 1.921 -23.929 1.00 81.56 178 LYS A C 1
ATOM 1431 O O . LYS A 1 178 ? 9.737 2.479 -23.065 1.00 81.56 178 LYS A O 1
ATOM 1436 N N . ILE A 1 179 ? 11.643 2.287 -24.237 1.00 83.25 179 ILE A N 1
ATOM 1437 C CA . ILE A 1 179 ? 12.293 3.465 -23.680 1.00 83.25 179 ILE A CA 1
ATOM 1438 C C . ILE A 1 179 ? 12.965 4.252 -24.788 1.00 83.25 179 ILE A C 1
ATOM 1440 O O . ILE A 1 179 ? 13.509 3.676 -25.735 1.00 83.25 179 ILE A O 1
ATOM 1444 N N . ASN A 1 180 ? 12.976 5.564 -24.619 1.00 81.44 180 ASN A N 1
ATOM 1445 C CA . ASN A 1 180 ? 13.800 6.471 -25.385 1.00 81.44 180 ASN A CA 1
ATOM 1446 C C . ASN A 1 180 ? 14.912 7.004 -24.476 1.00 81.44 180 ASN A C 1
ATOM 1448 O O . ASN A 1 180 ? 14.649 7.444 -23.356 1.00 81.44 180 ASN A O 1
ATOM 1452 N N . ILE A 1 181 ? 16.157 6.933 -24.946 1.00 81.69 181 ILE A N 1
ATOM 1453 C CA . ILE A 1 181 ? 17.309 7.511 -24.251 1.00 81.69 181 ILE A CA 1
ATOM 1454 C C . ILE A 1 181 ? 17.809 8.661 -25.100 1.00 81.69 181 ILE A C 1
ATOM 1456 O O . ILE A 1 181 ? 18.200 8.459 -26.250 1.00 81.69 181 ILE A O 1
ATOM 1460 N N . THR A 1 182 ? 17.826 9.854 -24.521 1.00 78.69 182 THR A N 1
ATOM 1461 C CA . THR A 1 182 ? 18.400 11.035 -25.161 1.00 78.69 182 THR A CA 1
ATOM 1462 C C . THR A 1 182 ? 19.597 11.532 -24.366 1.00 78.69 182 THR A C 1
ATOM 1464 O O . THR A 1 182 ? 19.703 11.353 -23.152 1.00 78.69 182 THR A O 1
ATOM 1467 N N . SER A 1 183 ? 20.545 12.120 -25.085 1.00 77.88 183 SER A N 1
ATOM 1468 C CA . SER A 1 183 ? 21.790 12.647 -24.545 1.00 77.88 183 SER A CA 1
ATOM 1469 C C . SER A 1 183 ? 21.947 14.085 -25.016 1.00 77.88 183 SER A C 1
ATOM 1471 O O . SER A 1 183 ? 21.608 14.406 -26.154 1.00 77.88 183 SER A O 1
ATOM 1473 N N . SER A 1 184 ? 22.481 14.952 -24.156 1.00 76.81 184 SER A N 1
ATOM 1474 C CA . SER A 1 184 ? 22.844 16.325 -24.533 1.00 76.81 184 SER A CA 1
ATOM 1475 C C . SER A 1 184 ? 24.031 16.397 -25.504 1.00 76.81 184 SER A C 1
ATOM 1477 O O . SER A 1 184 ? 24.329 17.467 -26.029 1.00 76.81 184 SER A O 1
ATOM 1479 N N . SER A 1 185 ? 24.723 15.277 -25.720 1.00 74.31 185 SER A N 1
ATOM 1480 C CA . SER A 1 185 ? 25.912 15.164 -26.564 1.00 74.31 185 SER A CA 1
ATOM 1481 C C . SER A 1 185 ? 25.579 14.446 -27.882 1.00 74.31 185 SER A C 1
ATOM 1483 O O . SER A 1 185 ? 24.703 13.576 -27.889 1.00 74.31 185 SER A O 1
ATOM 1485 N N . PRO A 1 186 ? 26.289 14.738 -28.992 1.00 75.31 186 PRO A N 1
ATOM 1486 C CA . PRO A 1 186 ? 26.101 14.035 -30.260 1.00 75.31 186 PRO A CA 1
ATOM 1487 C C . PRO A 1 186 ? 26.212 12.515 -30.102 1.00 75.31 186 PRO A C 1
ATOM 1489 O O . PRO A 1 186 ? 26.959 12.015 -29.255 1.00 75.31 186 PRO A O 1
ATOM 1492 N N . THR A 1 187 ? 25.495 11.767 -30.940 1.00 69.25 187 THR A N 1
ATOM 1493 C CA . THR A 1 187 ? 25.554 10.301 -30.951 1.00 69.25 187 THR A CA 1
ATOM 1494 C C . THR A 1 187 ? 26.960 9.819 -31.305 1.00 69.25 187 THR A C 1
ATOM 1496 O O . THR A 1 187 ? 27.487 10.113 -32.375 1.00 69.25 187 THR A O 1
ATOM 1499 N N . SER A 1 188 ? 27.555 9.052 -30.401 1.00 73.12 188 SER A N 1
ATOM 1500 C CA . SER A 1 188 ? 28.870 8.425 -30.503 1.00 73.12 188 SER A CA 1
ATOM 1501 C C . SER A 1 188 ? 28.788 7.013 -29.928 1.00 73.12 188 SER A C 1
ATOM 1503 O O . SER A 1 188 ? 27.785 6.643 -29.322 1.00 73.12 188 SER A O 1
ATOM 1505 N N . ARG A 1 189 ? 29.870 6.235 -30.008 1.00 68.19 189 ARG A N 1
ATOM 1506 C CA . ARG A 1 189 ? 29.931 4.901 -29.382 1.00 68.19 189 ARG A CA 1
ATOM 1507 C C . ARG A 1 189 ? 29.672 4.892 -27.865 1.00 68.19 189 ARG A C 1
ATOM 1509 O O . ARG A 1 189 ? 29.370 3.840 -27.320 1.00 68.19 189 ARG A O 1
ATOM 1516 N N . PHE A 1 190 ? 29.819 6.037 -27.194 1.00 67.38 190 PHE A N 1
ATOM 1517 C CA . PHE A 1 190 ? 29.615 6.186 -25.748 1.00 67.38 190 PHE A CA 1
ATOM 1518 C C . PHE A 1 190 ? 28.262 6.803 -25.382 1.00 67.38 190 PHE A C 1
ATOM 1520 O O . PHE A 1 190 ? 27.824 6.701 -24.242 1.00 67.38 190 PHE A O 1
ATOM 1527 N N . THR A 1 191 ? 27.606 7.450 -26.342 1.00 72.88 191 THR A N 1
ATOM 1528 C CA . THR A 1 191 ? 26.311 8.126 -26.177 1.00 72.88 191 THR A CA 1
ATOM 1529 C C . THR A 1 191 ? 25.210 7.454 -26.992 1.00 72.88 191 THR A C 1
ATOM 1531 O O . THR A 1 191 ? 24.097 7.966 -27.051 1.00 72.88 191 THR A O 1
ATOM 1534 N N . ASP A 1 192 ? 25.512 6.315 -27.622 1.00 80.19 192 ASP A N 1
ATOM 1535 C CA . ASP A 1 192 ? 24.550 5.508 -28.359 1.00 80.19 192 ASP A CA 1
ATOM 1536 C C . ASP A 1 192 ? 23.514 4.910 -27.389 1.00 80.19 192 ASP A C 1
ATOM 1538 O O . ASP A 1 192 ? 23.882 4.114 -26.517 1.00 80.19 192 ASP A O 1
ATOM 1542 N N . PRO A 1 193 ? 22.217 5.236 -27.546 1.00 79.31 193 PRO A N 1
ATOM 1543 C CA . PRO A 1 193 ? 21.133 4.718 -26.712 1.00 79.31 193 PRO A CA 1
ATOM 1544 C C . PRO A 1 193 ? 21.146 3.197 -26.540 1.00 79.31 193 PRO A C 1
ATOM 1546 O O . PRO A 1 193 ? 20.864 2.684 -25.457 1.00 79.31 193 PRO A O 1
ATOM 1549 N N . LYS A 1 194 ? 21.500 2.452 -27.595 1.00 83.19 194 LYS A N 1
ATOM 1550 C CA . LYS A 1 194 ? 21.507 0.984 -27.555 1.00 83.19 194 LYS A CA 1
ATOM 1551 C C . LYS A 1 194 ? 22.640 0.463 -26.679 1.00 83.19 194 LYS A C 1
ATOM 1553 O O . LYS A 1 194 ? 22.418 -0.474 -25.912 1.00 83.19 194 LYS A O 1
ATOM 1558 N N . ALA A 1 195 ? 23.821 1.070 -26.771 1.00 79.50 195 ALA A N 1
ATOM 1559 C CA . ALA A 1 195 ? 24.953 0.751 -25.911 1.00 79.50 195 ALA A CA 1
ATOM 1560 C C . ALA A 1 195 ? 24.672 1.118 -24.442 1.00 79.50 195 ALA A C 1
ATOM 1562 O O . ALA A 1 195 ? 24.926 0.296 -23.559 1.00 79.50 195 ALA A O 1
ATOM 1563 N N . LEU A 1 196 ? 24.072 2.291 -24.192 1.00 77.88 196 LEU A N 1
ATOM 1564 C CA . LEU A 1 196 ? 23.687 2.760 -22.852 1.00 77.88 196 LEU A CA 1
ATOM 1565 C C . LEU A 1 196 ? 22.678 1.825 -22.166 1.00 77.88 196 LEU A C 1
ATOM 1567 O O . LEU A 1 196 ? 22.808 1.536 -20.984 1.00 77.88 196 LEU A O 1
ATOM 1571 N N . ALA A 1 197 ? 21.696 1.311 -22.908 1.00 79.69 197 ALA A N 1
ATOM 1572 C CA . ALA A 1 197 ? 20.679 0.405 -22.374 1.00 79.69 197 ALA A CA 1
ATOM 1573 C C . ALA A 1 197 ? 21.119 -1.070 -22.281 1.00 79.69 197 ALA A C 1
ATOM 1575 O O . ALA A 1 197 ? 20.300 -1.933 -21.955 1.00 79.69 197 ALA A O 1
ATOM 1576 N N . SER A 1 198 ? 22.365 -1.399 -22.634 1.00 77.44 198 SER A N 1
ATOM 1577 C CA . SER A 1 198 ? 22.828 -2.787 -22.711 1.00 77.44 198 SER A CA 1
ATOM 1578 C C . SER A 1 198 ? 23.189 -3.378 -21.340 1.00 77.44 198 SER A C 1
ATOM 1580 O O . SER A 1 198 ? 23.619 -2.670 -20.435 1.00 77.44 198 SER A O 1
ATOM 1582 N N . LYS A 1 199 ? 23.063 -4.707 -21.189 1.00 68.31 199 LYS A N 1
ATOM 1583 C CA . LYS A 1 199 ? 23.515 -5.430 -19.979 1.00 68.31 199 LYS A CA 1
ATOM 1584 C C . LYS A 1 199 ? 25.020 -5.319 -19.731 1.00 68.31 199 LYS A C 1
ATOM 1586 O O . LYS A 1 199 ? 25.459 -5.399 -18.593 1.00 68.31 199 LYS A O 1
ATOM 1591 N N . ALA A 1 200 ? 25.802 -5.179 -20.797 1.00 62.56 200 ALA A N 1
ATOM 1592 C CA . ALA A 1 200 ? 27.255 -5.097 -20.748 1.00 62.56 200 ALA A CA 1
ATOM 1593 C C . ALA A 1 200 ? 27.710 -3.634 -20.793 1.00 62.56 200 ALA A C 1
ATOM 1595 O O . ALA A 1 200 ? 28.591 -3.286 -21.580 1.00 62.56 200 ALA A O 1
ATOM 1596 N N . TYR A 1 201 ? 27.077 -2.772 -19.991 1.00 58.81 201 TYR A N 1
ATOM 1597 C CA . TYR A 1 201 ? 27.506 -1.387 -19.877 1.00 58.81 201 TYR A CA 1
ATOM 1598 C C . TYR A 1 201 ? 28.929 -1.353 -19.312 1.00 58.81 201 TYR A C 1
ATOM 1600 O O . TYR A 1 201 ? 29.162 -1.547 -18.124 1.00 58.81 201 TYR A O 1
ATOM 1608 N N . ALA A 1 202 ? 29.900 -1.188 -20.205 1.00 43.31 202 ALA A N 1
ATOM 1609 C CA . ALA A 1 202 ? 31.314 -1.115 -19.893 1.00 43.31 202 ALA A CA 1
ATOM 1610 C C . ALA A 1 202 ? 31.773 0.328 -20.111 1.00 43.31 202 ALA A C 1
ATOM 1612 O O . ALA A 1 202 ? 32.450 0.632 -21.094 1.00 43.31 202 ALA A O 1
ATOM 1613 N N . VAL A 1 203 ? 31.412 1.237 -19.203 1.00 42.34 203 VAL A N 1
ATOM 1614 C CA . VAL A 1 203 ? 32.176 2.484 -19.081 1.00 42.34 203 VAL A CA 1
ATOM 1615 C C . VAL A 1 203 ? 33.483 2.126 -18.394 1.00 42.34 203 VAL A C 1
ATOM 1617 O O . VAL A 1 203 ? 33.598 2.101 -17.173 1.00 42.34 203 VAL A O 1
ATOM 1620 N N . TRP A 1 204 ? 34.487 1.794 -19.200 1.00 32.69 204 TRP A N 1
ATOM 1621 C CA . TRP A 1 204 ? 35.861 1.864 -18.736 1.00 32.69 204 TRP A CA 1
ATOM 1622 C C . TRP A 1 204 ? 36.310 3.326 -18.751 1.00 32.69 204 TRP A C 1
ATOM 1624 O O . TRP A 1 204 ? 36.232 4.010 -19.771 1.00 32.69 204 TRP A O 1
ATOM 1634 N N . SER A 1 205 ? 36.866 3.733 -17.612 1.00 32.41 205 SER A N 1
ATOM 1635 C CA . SER A 1 205 ? 37.652 4.939 -17.331 1.00 32.41 205 SER A CA 1
ATOM 1636 C C . SER A 1 205 ? 36.899 6.194 -16.869 1.00 32.41 205 SER A C 1
ATOM 1638 O O . SER A 1 205 ? 36.488 7.073 -17.621 1.00 32.41 205 SER A O 1
ATOM 1640 N N . THR A 1 206 ? 36.905 6.326 -15.550 1.00 34.66 206 THR A N 1
ATOM 1641 C CA . THR A 1 206 ? 36.838 7.529 -14.716 1.00 34.66 206 THR A CA 1
ATOM 1642 C C . THR A 1 206 ? 37.874 8.629 -15.043 1.00 34.66 206 THR A C 1
ATOM 1644 O O . THR A 1 206 ? 38.129 9.468 -14.189 1.00 34.66 206 THR A O 1
ATOM 1647 N N . GLN A 1 207 ? 38.468 8.705 -16.246 1.00 31.78 207 GLN A N 1
ATOM 1648 C CA . GLN A 1 207 ? 39.598 9.628 -16.484 1.00 31.78 207 GLN A CA 1
ATOM 1649 C C . GLN A 1 207 ? 39.562 10.484 -17.765 1.00 31.78 207 GLN A C 1
ATOM 1651 O O . GLN A 1 207 ? 40.510 11.230 -17.979 1.00 31.78 207 GLN A O 1
ATOM 1656 N N . VAL A 1 208 ? 38.519 10.440 -18.612 1.00 29.00 208 VAL A N 1
ATOM 1657 C CA . VAL A 1 208 ? 38.510 11.257 -19.860 1.00 29.00 208 VAL A CA 1
ATOM 1658 C C . VAL A 1 208 ? 37.256 12.121 -20.070 1.00 29.00 208 VAL A C 1
ATOM 1660 O O . VAL A 1 208 ? 37.252 12.985 -20.936 1.00 29.00 208 VAL A O 1
ATOM 1663 N N . CYS A 1 209 ? 36.201 12.000 -19.262 1.00 32.38 209 CYS A N 1
ATOM 1664 C CA . CYS A 1 209 ? 34.999 12.843 -19.415 1.00 32.38 209 CYS A CA 1
ATOM 1665 C C . CYS A 1 209 ? 34.785 13.803 -18.238 1.00 32.38 209 CYS A C 1
ATOM 1667 O O . CYS A 1 209 ? 33.677 13.922 -17.729 1.00 32.38 209 CYS A O 1
ATOM 1669 N N . SER A 1 210 ? 35.842 14.504 -17.815 1.00 32.00 210 SER A N 1
ATOM 1670 C CA . SER A 1 210 ? 35.695 15.662 -16.918 1.00 32.00 210 SER A CA 1
ATOM 1671 C C . SER A 1 210 ? 35.141 16.903 -17.640 1.00 32.00 210 SER A C 1
ATOM 1673 O O . SER A 1 210 ? 34.638 17.800 -16.971 1.00 32.00 210 SER A O 1
ATOM 1675 N N . ASP A 1 211 ? 35.163 16.944 -18.980 1.00 34.44 211 ASP A N 1
ATOM 1676 C CA . ASP A 1 211 ? 34.846 18.172 -19.735 1.00 34.44 211 ASP A CA 1
ATOM 1677 C C . ASP A 1 211 ? 33.483 18.165 -20.448 1.00 34.44 211 ASP A C 1
ATOM 1679 O O . ASP A 1 211 ? 33.040 19.196 -20.949 1.00 34.44 211 ASP A O 1
ATOM 1683 N N . TYR A 1 212 ? 32.756 17.043 -20.445 1.00 39.72 212 TYR A N 1
ATOM 1684 C CA . TYR A 1 212 ? 31.398 16.974 -20.990 1.00 39.72 212 TYR A CA 1
ATOM 1685 C C . TYR A 1 212 ? 30.470 16.281 -19.995 1.00 39.72 212 TYR A C 1
ATOM 1687 O O . TYR A 1 212 ? 30.282 15.065 -20.040 1.00 39.72 212 TYR A O 1
ATOM 1695 N N . MET A 1 213 ? 29.865 17.075 -19.107 1.00 40.22 213 MET A N 1
ATOM 1696 C CA . MET A 1 213 ? 28.697 16.695 -18.301 1.00 40.22 213 MET A CA 1
ATOM 1697 C C . MET A 1 213 ? 27.542 16.295 -19.231 1.00 40.22 213 MET A C 1
ATOM 1699 O O . MET A 1 213 ? 26.659 17.090 -19.553 1.00 40.22 213 MET A O 1
ATOM 1703 N N . THR A 1 214 ? 27.572 15.057 -19.713 1.00 51.09 214 THR A N 1
ATOM 1704 C CA . THR A 1 214 ? 26.531 14.505 -20.571 1.00 51.09 214 THR A CA 1
ATOM 1705 C C . THR A 1 214 ? 25.340 14.164 -19.687 1.00 51.09 214 THR A C 1
ATOM 1707 O O . THR A 1 214 ? 25.398 13.229 -18.891 1.00 51.09 214 THR A O 1
ATOM 1710 N N . ARG A 1 215 ? 24.257 14.938 -19.798 1.00 54.47 215 ARG A N 1
ATOM 1711 C CA . ARG A 1 215 ? 22.992 14.598 -19.142 1.00 54.47 215 ARG A CA 1
ATOM 1712 C C . ARG A 1 215 ? 22.290 13.541 -19.985 1.00 54.47 215 ARG A C 1
ATOM 1714 O O . ARG A 1 215 ? 22.051 13.764 -21.172 1.00 54.47 215 ARG A O 1
ATOM 1721 N N . ILE A 1 216 ? 21.987 12.405 -19.366 1.00 58.09 216 ILE A N 1
ATOM 1722 C CA . ILE A 1 216 ? 21.213 11.320 -19.969 1.00 58.09 216 ILE A CA 1
ATOM 1723 C C . ILE A 1 216 ? 19.784 11.425 -19.446 1.00 58.09 216 ILE A C 1
ATOM 1725 O O . ILE A 1 216 ? 19.570 11.469 -18.234 1.00 58.09 216 ILE A O 1
ATOM 1729 N N . TRP A 1 217 ? 18.819 11.450 -20.359 1.00 59.44 217 TRP A N 1
ATOM 1730 C CA . TRP A 1 217 ? 17.397 11.443 -20.037 1.00 59.44 217 TRP A CA 1
ATOM 1731 C C . TRP A 1 217 ? 16.784 10.116 -20.471 1.00 59.44 217 TRP A C 1
ATOM 1733 O O . TRP A 1 217 ? 17.028 9.642 -21.583 1.00 59.44 217 TRP A O 1
ATOM 1743 N N . LEU A 1 218 ? 15.998 9.522 -19.575 1.00 64.75 218 LEU A N 1
ATOM 1744 C CA . LEU A 1 218 ? 15.251 8.289 -19.796 1.00 64.75 218 LEU A CA 1
ATOM 1745 C C . LEU A 1 218 ? 13.765 8.623 -19.845 1.00 64.75 218 LEU A C 1
ATOM 1747 O O . LEU A 1 218 ? 13.221 9.158 -18.882 1.00 64.75 218 LEU A O 1
ATOM 1751 N N . GLU A 1 219 ? 13.114 8.273 -20.947 1.00 63.94 219 GLU A N 1
ATOM 1752 C CA . GLU A 1 219 ? 11.676 8.445 -21.130 1.00 63.94 219 GLU A CA 1
ATOM 1753 C C . GLU A 1 219 ? 11.034 7.086 -21.428 1.00 63.94 219 GLU A C 1
ATOM 1755 O O . GLU A 1 219 ? 11.459 6.374 -22.342 1.00 63.94 219 GLU A O 1
ATOM 1760 N N . LEU A 1 220 ? 10.027 6.706 -20.637 1.00 64.50 220 LEU A N 1
ATOM 1761 C CA . LEU A 1 220 ? 9.217 5.512 -20.882 1.00 64.50 220 LEU A CA 1
ATOM 1762 C C . LEU A 1 220 ? 8.226 5.812 -22.011 1.00 64.50 220 LEU A C 1
ATOM 1764 O O . LEU A 1 220 ? 7.525 6.819 -21.970 1.00 64.50 220 LEU A O 1
ATOM 1768 N N . GLN A 1 221 ? 8.180 4.942 -23.015 1.00 55.56 221 GLN A N 1
ATOM 1769 C CA . GLN A 1 221 ? 7.229 5.035 -24.119 1.00 55.56 221 GLN A CA 1
ATOM 1770 C C . GLN A 1 221 ? 6.029 4.136 -23.782 1.00 55.56 221 GLN A C 1
ATOM 1772 O O . GLN A 1 221 ? 6.219 2.937 -23.563 1.00 55.56 221 GLN A O 1
ATOM 1777 N N . ASN A 1 222 ? 4.833 4.731 -23.695 1.00 49.25 222 ASN A N 1
ATOM 1778 C CA . ASN A 1 222 ? 3.559 4.024 -23.487 1.00 49.25 222 ASN A CA 1
ATOM 1779 C C . ASN A 1 222 ? 3.007 3.461 -24.799 1.00 49.25 222 ASN A C 1
ATOM 1781 O O . ASN A 1 222 ? 2.980 4.222 -25.793 1.00 49.25 222 ASN A O 1
#

Mean predicted aligned error: 14.94 Å

Secondary structure (DSSP, 8-state):
----TTS----GGGGS-HHHHHHHHH-TT--BS-HHHHHHHHHHHHHT-SS---HHHHHHHTTTS-HHHHHGGGHHHHHHHGGGS-GGGS-HHHHHHHHHSHHHHH-HHHHHHHHHHHHHHHH----TTS-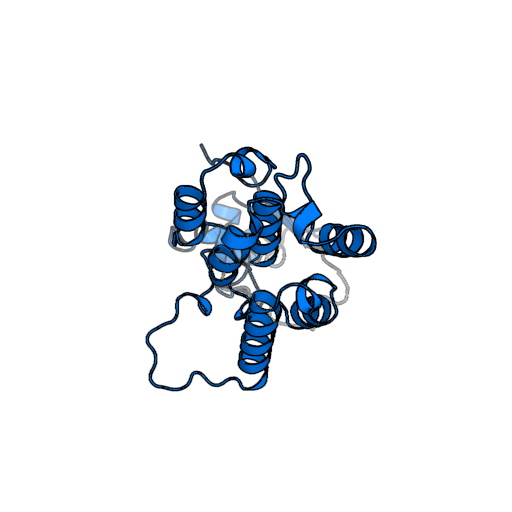--GGGSPP-BSS------STT-SSSHHHHHHTTTTTSS---TTTTTSEEEEESS---TTT-HHHHTSTT-----TTS-SS----EEEEE--

pLDDT: mean 73.62, std 16.19, range [29.0, 88.56]

Organism: Arabidopsis thaliana (NCBI:txid3702)

Foldseek 3Di:
DDDPPPPPPDLCLLVDDLVVNLVQLPDLQDADQALQVVVQNLLCSQQVDPDRDGVVVVLVVVVVDAPCRRRPPCPVSSLVRVVSRLLLRDDPVVLVVQCPTPCLVRPVSSVVNSVVSNCCVVVVDDPPDDDPPCSNDDRNHPDQDQDDDDQLDCRHPLNCQQQVNVVHDGDQNVVVVQKDKDKPDPDDPLRPSSQRSDSPVDPPDPPDPPPDPIDIDIDGDD

Radius of gyration: 23.92 Å; Cα contacts (8 Å, |Δi|>4): 229; chains: 1; bounding box: 61×42×56 Å

Sequence (222 aa):
MHFDYCTTASLDFVLLDQTTFSDILESADLTVTSEEKILNAVLMWCMKAEESHSWGVIDEMMNYADPKSLFKERLQSLDDLLPHVRFSLLPYELLKRLENSNLSKEIPVFNRLLKEAASFLTSGLISPGNEPISRFQHRRSSFKELQYIRDGDSNGVLHFVGTSYGSHQWVNPVLAKKINITSSSPTSRFTDPKALASKAYAVWSTQVCSDYMTRIWLELQN